Protein AF-0000000066913513 (afdb_homodimer)

Sequence (336 aa):
MANFIADSADVYGDVTLGEGSTIWFQSVLRGDSNTISIGKMTNVQDGTVVHVDHDAPTVIEDYVTIGHACIIHGCTIHSGALIGMGATVLNHAEIGENSLIGAGSLVTEGTVIPANSLAFGSPARVIRQLTPEEIEKNRRNAQHYFELGQAYSKNTISRIQGVTHEGNMANFIADSADVYGDVTLGEGSTIWFQSVLRGDSNTISIGKMTNVQDGTVVHVDHDAPTVIEDYVTIGHACIIHGCTIHSGALIGMGATVLNHAEIGENSLIGAGSLVTEGTVIPANSLAFGSPARVIRQLTPEEIEKNRRNAQHYFELGQAYSKNTISRIQGVTHEGN

pLDDT: mean 95.5, std 11.21, range [26.34, 99.0]

Structure (mmCIF, N/CA/C/O backbone):
data_AF-0000000066913513-model_v1
#
loop_
_entity.id
_entity.type
_entity.pdbx_description
1 polymer 'Hexapep domain containing protein'
#
loop_
_atom_site.group_PDB
_atom_site.id
_atom_site.type_symbol
_atom_site.label_atom_id
_atom_site.label_alt_id
_atom_site.label_comp_id
_atom_site.label_asym_id
_atom_site.label_entity_id
_atom_site.label_seq_id
_atom_site.pdbx_PDB_ins_code
_atom_site.Cartn_x
_atom_site.Cartn_y
_atom_site.Cartn_z
_atom_site.occupancy
_atom_site.B_iso_or_equiv
_atom_site.auth_seq_id
_atom_site.auth_comp_id
_atom_site.auth_asym_id
_atom_site.auth_atom_id
_atom_site.pdbx_PDB_model_num
ATOM 1 N N . MET A 1 1 ? 14.406 -9.227 -21.25 1 68.06 1 MET A N 1
ATOM 2 C CA . MET A 1 1 ? 14.141 -8.016 -20.469 1 68.06 1 MET A CA 1
ATOM 3 C C . MET A 1 1 ? 14.266 -8.289 -18.984 1 68.06 1 MET A C 1
ATOM 5 O O . MET A 1 1 ? 13.828 -9.328 -18.484 1 68.06 1 MET A O 1
ATOM 9 N N . ALA A 1 2 ? 15.047 -7.461 -18.25 1 84.12 2 ALA A N 1
ATOM 10 C CA . ALA A 1 2 ? 15.438 -7.754 -16.875 1 84.12 2 ALA A CA 1
ATOM 11 C C . ALA A 1 2 ? 14.266 -7.566 -15.914 1 84.12 2 ALA A C 1
ATOM 13 O O . ALA A 1 2 ? 13.359 -6.781 -16.188 1 84.12 2 ALA A O 1
ATOM 14 N N . ASN A 1 3 ? 14.102 -8.516 -15 1 96.44 3 ASN A N 1
ATOM 15 C CA . ASN A 1 3 ? 13.141 -8.383 -13.906 1 96.44 3 ASN A CA 1
ATOM 16 C C . ASN A 1 3 ? 13.594 -7.344 -12.883 1 96.44 3 ASN A C 1
ATOM 18 O O . ASN A 1 3 ? 14.789 -7.168 -12.656 1 96.44 3 ASN A O 1
ATOM 22 N N . PHE A 1 4 ? 12.625 -6.617 -12.477 1 98.06 4 PHE A N 1
ATOM 23 C CA . PHE A 1 4 ? 12.93 -5.727 -11.359 1 98.06 4 PHE A CA 1
ATOM 24 C C . PHE A 1 4 ? 12.5 -6.352 -10.039 1 98.06 4 PHE A C 1
ATOM 26 O O . PHE A 1 4 ? 11.336 -6.727 -9.875 1 98.06 4 PHE A O 1
ATOM 33 N N . ILE A 1 5 ? 13.398 -6.5 -9.125 1 98.44 5 ILE A N 1
ATOM 34 C CA . ILE A 1 5 ? 13.133 -6.883 -7.746 1 98.44 5 ILE A CA 1
ATOM 35 C C . ILE A 1 5 ? 13.688 -5.82 -6.797 1 98.44 5 ILE A C 1
ATOM 37 O O . ILE A 1 5 ? 14.898 -5.602 -6.738 1 98.44 5 ILE A O 1
ATOM 41 N N . ALA A 1 6 ? 12.773 -5.141 -6.082 1 98.38 6 ALA A N 1
ATOM 42 C CA . ALA A 1 6 ? 13.195 -4.078 -5.176 1 98.38 6 ALA A CA 1
ATOM 43 C C . ALA A 1 6 ? 14.148 -4.613 -4.105 1 98.38 6 ALA A C 1
ATOM 45 O O . ALA A 1 6 ? 14.008 -5.758 -3.662 1 98.38 6 ALA A O 1
ATOM 46 N N . ASP A 1 7 ? 15.055 -3.801 -3.559 1 96.69 7 ASP A N 1
ATOM 47 C CA . ASP A 1 7 ? 16.078 -4.195 -2.598 1 96.69 7 ASP A CA 1
ATOM 48 C C . ASP A 1 7 ? 15.453 -4.707 -1.304 1 96.69 7 ASP A C 1
ATOM 50 O O . ASP A 1 7 ? 16 -5.602 -0.654 1 96.69 7 ASP A O 1
ATOM 54 N N . SER A 1 8 ? 14.344 -4.113 -0.979 1 98.12 8 SER A N 1
ATOM 55 C CA . SER A 1 8 ? 13.758 -4.449 0.314 1 98.12 8 SER A CA 1
ATOM 56 C C . SER A 1 8 ? 12.758 -5.594 0.187 1 98.12 8 SER A C 1
ATOM 58 O O . SER A 1 8 ? 12.078 -5.938 1.154 1 98.12 8 SER A O 1
ATOM 60 N N . ALA A 1 9 ? 12.602 -6.18 -1.012 1 98.62 9 ALA A N 1
ATOM 61 C CA . ALA A 1 9 ? 11.742 -7.348 -1.174 1 98.62 9 ALA A CA 1
ATOM 62 C C . ALA A 1 9 ? 12.453 -8.617 -0.724 1 98.62 9 ALA A C 1
ATOM 64 O O . ALA A 1 9 ? 13.672 -8.727 -0.841 1 98.62 9 ALA A O 1
ATOM 65 N N . ASP A 1 10 ? 11.695 -9.57 -0.162 1 98.75 10 ASP A N 1
ATOM 66 C CA . ASP A 1 10 ? 12.188 -10.883 0.213 1 98.75 10 ASP A CA 1
ATOM 67 C C . ASP A 1 10 ? 11.602 -11.969 -0.687 1 98.75 10 ASP A C 1
ATOM 69 O O . ASP A 1 10 ? 10.398 -12.242 -0.637 1 98.75 10 ASP A O 1
ATOM 73 N N . VAL A 1 11 ? 12.461 -12.578 -1.514 1 98.75 11 VAL A N 1
ATOM 74 C CA . VAL A 1 11 ? 12.031 -13.633 -2.432 1 98.75 11 VAL A CA 1
ATOM 75 C C . VAL A 1 11 ? 12.836 -14.898 -2.18 1 98.75 11 VAL A C 1
ATOM 77 O O . VAL A 1 11 ? 14.055 -14.922 -2.395 1 98.75 11 VAL A O 1
ATOM 80 N N . TYR A 1 12 ? 12.211 -15.891 -1.628 1 98.75 12 TYR A N 1
ATOM 81 C CA . TYR A 1 12 ? 12.914 -17.094 -1.202 1 98.75 12 TYR A CA 1
ATOM 82 C C . TYR A 1 12 ? 12.234 -18.344 -1.741 1 98.75 12 TYR A C 1
ATOM 84 O O . TYR A 1 12 ? 11.008 -18.406 -1.846 1 98.75 12 TYR A O 1
ATOM 92 N N . GLY A 1 13 ? 13.023 -19.422 -1.982 1 98.5 13 GLY A N 1
ATOM 93 C CA . GLY A 1 13 ? 12.5 -20.75 -2.299 1 98.5 13 GLY A CA 1
ATOM 94 C C . GLY A 1 13 ? 12.258 -20.953 -3.781 1 98.5 13 GLY A C 1
ATOM 95 O O . GLY A 1 13 ? 13.031 -20.469 -4.613 1 98.5 13 GLY A O 1
ATOM 96 N N . ASP A 1 14 ? 11.234 -21.797 -4.086 1 98.69 14 ASP A N 1
ATOM 97 C CA . ASP A 1 14 ? 10.93 -22.156 -5.469 1 98.69 14 ASP A CA 1
ATOM 98 C C . ASP A 1 14 ? 10 -21.125 -6.109 1 98.69 14 ASP A C 1
ATOM 100 O O . ASP A 1 14 ? 8.789 -21.344 -6.188 1 98.69 14 ASP A O 1
ATOM 104 N N . VAL A 1 15 ? 10.562 -20.031 -6.559 1 98.81 15 VAL A N 1
ATOM 105 C CA . VAL A 1 15 ? 9.844 -18.922 -7.199 1 98.81 15 VAL A CA 1
ATOM 106 C C . VAL A 1 15 ? 10.352 -18.75 -8.625 1 98.81 15 VAL A C 1
ATOM 108 O O . VAL A 1 15 ? 11.562 -18.609 -8.852 1 98.81 15 VAL A O 1
ATOM 111 N N . THR A 1 16 ? 9.453 -18.797 -9.562 1 98.75 16 THR A N 1
ATOM 112 C CA . THR A 1 16 ? 9.797 -18.516 -10.953 1 98.75 16 THR A CA 1
ATOM 113 C C . THR A 1 16 ? 9.203 -17.188 -11.406 1 98.75 16 THR A C 1
ATOM 115 O O . THR A 1 16 ? 8.039 -16.891 -11.133 1 98.75 16 THR A O 1
ATOM 118 N N . LEU A 1 17 ? 10 -16.359 -12.117 1 98.56 17 LEU A N 1
ATOM 119 C CA . LEU A 1 17 ? 9.594 -15.047 -12.594 1 98.56 17 LEU A CA 1
ATOM 120 C C . LEU A 1 17 ? 9.672 -14.977 -14.117 1 98.56 17 LEU A C 1
ATOM 122 O O . LEU A 1 17 ? 10.734 -15.227 -14.703 1 98.56 17 LEU A O 1
ATOM 126 N N . GLY A 1 18 ? 8.523 -14.617 -14.695 1 98.56 18 GLY A N 1
ATOM 127 C CA . GLY A 1 18 ? 8.523 -14.391 -16.125 1 98.56 18 GLY A CA 1
ATOM 128 C C . GLY A 1 18 ? 9.195 -13.094 -16.531 1 98.56 18 GLY A C 1
ATOM 129 O O . GLY A 1 18 ? 9.391 -12.203 -15.695 1 98.56 18 GLY A O 1
ATOM 130 N N . GLU A 1 19 ? 9.461 -13.023 -17.828 1 97.94 19 GLU A N 1
ATOM 131 C CA . GLU A 1 19 ? 10.164 -11.859 -18.359 1 97.94 19 GLU A CA 1
ATOM 132 C C . GLU A 1 19 ? 9.391 -10.57 -18.094 1 97.94 19 GLU A C 1
ATOM 134 O O . GLU A 1 19 ? 8.18 -10.516 -18.312 1 97.94 19 GLU A O 1
ATOM 139 N N . GLY A 1 20 ? 10.102 -9.555 -17.578 1 98.12 20 GLY A N 1
ATOM 140 C CA . GLY A 1 20 ? 9.516 -8.234 -17.406 1 98.12 20 GLY A CA 1
ATOM 141 C C . GLY A 1 20 ? 8.664 -8.117 -16.156 1 98.12 20 GLY A C 1
ATOM 142 O O . GLY A 1 20 ? 8.094 -7.059 -15.891 1 98.12 20 GLY A O 1
ATOM 143 N N . SER A 1 21 ? 8.539 -9.172 -15.383 1 98.69 21 SER A N 1
ATOM 144 C CA . SER A 1 21 ? 7.801 -9.078 -14.125 1 98.69 21 SER A CA 1
ATOM 145 C C . SER A 1 21 ? 8.562 -8.242 -13.102 1 98.69 21 SER A C 1
ATOM 147 O O . SER A 1 21 ? 9.789 -8.094 -13.195 1 98.69 21 SER A O 1
ATOM 149 N N . THR A 1 22 ? 7.828 -7.633 -12.234 1 98.81 22 THR A N 1
ATOM 150 C CA . THR A 1 22 ? 8.445 -6.746 -11.258 1 98.81 22 THR A CA 1
ATOM 151 C C . THR A 1 22 ? 7.93 -7.051 -9.852 1 98.81 22 THR A C 1
ATOM 153 O O . THR A 1 22 ? 6.734 -7.277 -9.656 1 98.81 22 THR A O 1
ATOM 156 N N . ILE A 1 23 ? 8.844 -7.152 -8.844 1 98.94 23 ILE A N 1
ATOM 157 C CA . ILE A 1 23 ? 8.555 -7.359 -7.426 1 98.94 23 ILE A CA 1
ATOM 158 C C . ILE A 1 23 ? 8.969 -6.121 -6.629 1 98.94 23 ILE A C 1
ATOM 160 O O . ILE A 1 23 ? 10.148 -5.766 -6.594 1 98.94 23 ILE A O 1
ATOM 164 N N . TRP A 1 24 ? 8.047 -5.516 -5.934 1 98.81 24 TRP A N 1
ATOM 165 C CA . TRP A 1 24 ? 8.258 -4.156 -5.445 1 98.81 24 TRP A CA 1
ATOM 166 C C . TRP A 1 24 ? 8.578 -4.16 -3.955 1 98.81 24 TRP A C 1
ATOM 168 O O . TRP A 1 24 ? 8.695 -5.227 -3.34 1 98.81 24 TRP A O 1
ATOM 178 N N . PHE A 1 25 ? 8.711 -2.986 -3.365 1 98.75 25 PHE A N 1
ATOM 179 C CA . PHE A 1 25 ? 9.352 -2.758 -2.076 1 98.75 25 PHE A CA 1
ATOM 180 C C . PHE A 1 25 ? 8.57 -3.422 -0.953 1 98.75 25 PHE A C 1
ATOM 182 O O . PHE A 1 25 ? 7.34 -3.348 -0.921 1 98.75 25 PHE A O 1
ATOM 189 N N . GLN A 1 26 ? 9.273 -4.047 0.006 1 98.62 26 GLN A N 1
ATOM 190 C CA . GLN A 1 26 ? 8.75 -4.637 1.235 1 98.62 26 GLN A CA 1
ATOM 191 C C . GLN A 1 26 ? 7.793 -5.785 0.932 1 98.62 26 GLN A C 1
ATOM 193 O O . GLN A 1 26 ? 6.965 -6.145 1.77 1 98.62 26 GLN A O 1
ATOM 198 N N . SER A 1 27 ? 7.801 -6.309 -0.282 1 98.81 27 SER A N 1
ATOM 199 C CA . SER A 1 27 ? 7.023 -7.504 -0.583 1 98.81 27 SER A CA 1
ATOM 200 C C . SER A 1 27 ? 7.754 -8.766 -0.146 1 98.81 27 SER A C 1
ATOM 202 O O . SER A 1 27 ? 8.984 -8.773 -0.035 1 98.81 27 SER A O 1
ATOM 204 N N . VAL A 1 28 ? 6.984 -9.805 0.133 1 98.88 28 VAL A N 1
ATOM 205 C CA . VAL A 1 28 ? 7.531 -11.102 0.517 1 98.88 28 VAL A CA 1
ATOM 206 C C . VAL A 1 28 ? 6.934 -12.195 -0.366 1 98.88 28 VAL A C 1
ATOM 208 O O . VAL A 1 28 ? 5.711 -12.344 -0.44 1 98.88 28 VAL A O 1
ATOM 211 N N . LEU A 1 29 ? 7.766 -12.891 -1.105 1 98.88 29 LEU A N 1
ATOM 212 C CA . LEU A 1 29 ? 7.391 -14.102 -1.829 1 98.88 29 LEU A CA 1
ATOM 213 C C . LEU A 1 29 ? 8.148 -15.312 -1.292 1 98.88 29 LEU A C 1
ATOM 215 O O . LEU A 1 29 ? 9.375 -15.375 -1.386 1 98.88 29 LEU A O 1
ATOM 219 N N . ARG A 1 30 ? 7.406 -16.219 -0.693 1 98.81 30 ARG A N 1
ATOM 220 C CA . ARG A 1 30 ? 8.047 -17.406 -0.144 1 98.81 30 ARG A CA 1
ATOM 221 C C . ARG A 1 30 ? 7.492 -18.672 -0.783 1 98.81 30 ARG A C 1
ATOM 223 O O . ARG A 1 30 ? 6.414 -19.141 -0.413 1 98.81 30 ARG A O 1
ATOM 230 N N . GLY A 1 31 ? 8.164 -19.219 -1.777 1 98.25 31 GLY A N 1
ATOM 231 C CA . GLY A 1 31 ? 7.875 -20.516 -2.369 1 98.25 31 GLY A CA 1
ATOM 232 C C . GLY A 1 31 ? 8.586 -21.656 -1.678 1 98.25 31 GLY A C 1
ATOM 233 O O . GLY A 1 31 ? 9.289 -22.453 -2.322 1 98.25 31 GLY A O 1
ATOM 234 N N . ASP A 1 32 ? 8.453 -21.938 -0.371 1 97.25 32 ASP A N 1
ATOM 235 C CA . ASP A 1 32 ? 9.242 -22.844 0.459 1 97.25 32 ASP A CA 1
ATOM 236 C C . ASP A 1 32 ? 8.477 -24.141 0.743 1 97.25 32 ASP A C 1
ATOM 238 O O . ASP A 1 32 ? 9.078 -25.188 1.02 1 97.25 32 ASP A O 1
ATOM 242 N N . SER A 1 33 ? 7.145 -24.219 0.742 1 97.56 33 SER A N 1
ATOM 243 C CA . SER A 1 33 ? 6.363 -25.422 0.966 1 97.56 33 SER A CA 1
ATOM 244 C C . SER A 1 33 ? 5.648 -25.875 -0.306 1 97.56 33 SER A C 1
ATOM 246 O O . SER A 1 33 ? 4.98 -26.906 -0.323 1 97.56 33 SER A O 1
ATOM 248 N N . ASN A 1 34 ? 5.73 -25.109 -1.188 1 98.38 34 ASN A N 1
ATOM 249 C CA . ASN A 1 34 ? 5.195 -25.297 -2.535 1 98.38 34 ASN A CA 1
ATOM 250 C C . ASN A 1 34 ? 5.754 -24.25 -3.498 1 98.38 34 ASN A C 1
ATOM 252 O O . ASN A 1 34 ? 6.711 -23.547 -3.174 1 98.38 34 ASN A O 1
ATOM 256 N N . THR A 1 35 ? 5.273 -24.125 -4.719 1 98.81 35 THR A N 1
ATOM 257 C CA . THR A 1 35 ? 5.902 -23.297 -5.734 1 98.81 35 THR A CA 1
ATOM 258 C C . THR A 1 35 ? 5.09 -22.031 -5.973 1 98.81 35 THR A C 1
ATOM 260 O O . THR A 1 35 ? 3.869 -22.016 -5.793 1 98.81 35 THR A O 1
ATOM 263 N N . ILE A 1 36 ? 5.723 -20.922 -6.281 1 98.88 36 ILE A N 1
ATOM 264 C CA . ILE A 1 36 ? 5.137 -19.672 -6.785 1 98.88 36 ILE A CA 1
ATOM 265 C C . ILE A 1 36 ? 5.582 -19.453 -8.227 1 98.88 36 ILE A C 1
ATOM 267 O O . ILE A 1 36 ? 6.777 -19.484 -8.531 1 98.88 36 ILE A O 1
ATOM 271 N N . SER A 1 37 ? 4.668 -19.266 -9.117 1 98.94 37 SER A N 1
ATOM 272 C CA . SER A 1 37 ? 4.973 -18.906 -10.5 1 98.94 37 SER A CA 1
ATOM 273 C C . SER A 1 37 ? 4.375 -17.547 -10.859 1 98.94 37 SER A C 1
ATOM 275 O O . SER A 1 37 ? 3.17 -17.328 -10.719 1 98.94 37 SER A O 1
ATOM 277 N N . ILE A 1 38 ? 5.211 -16.594 -11.297 1 98.88 38 ILE A N 1
ATOM 278 C CA . ILE A 1 38 ? 4.82 -15.258 -11.75 1 98.88 38 ILE A CA 1
ATOM 279 C C . ILE A 1 38 ? 5.039 -15.141 -13.258 1 98.88 38 ILE A C 1
ATOM 281 O O . ILE A 1 38 ? 6.148 -15.367 -13.75 1 98.88 38 ILE A O 1
ATOM 285 N N . GLY A 1 39 ? 4.02 -14.781 -13.977 1 98.81 39 GLY A N 1
ATOM 286 C CA . GLY A 1 39 ? 4.082 -14.703 -15.422 1 98.81 39 GLY A CA 1
ATOM 287 C C . GLY A 1 39 ? 4.773 -13.445 -15.922 1 98.81 39 GLY A C 1
ATOM 288 O O . GLY A 1 39 ? 5.258 -12.641 -15.125 1 98.81 39 GLY A O 1
ATOM 289 N N . LYS A 1 40 ? 4.77 -13.312 -17.266 1 98.56 40 LYS A N 1
ATOM 290 C CA . LYS A 1 40 ? 5.43 -12.188 -17.922 1 98.56 40 LYS A CA 1
ATOM 291 C C . LYS A 1 40 ? 4.691 -10.875 -17.641 1 98.56 40 LYS A C 1
ATOM 293 O O . LYS A 1 40 ? 3.461 -10.859 -17.578 1 98.56 40 LYS A O 1
ATOM 298 N N . MET A 1 41 ? 5.418 -9.812 -17.438 1 98.44 41 MET A N 1
ATOM 299 C CA . MET A 1 41 ? 4.91 -8.445 -17.328 1 98.44 41 MET A CA 1
ATOM 300 C C . MET A 1 41 ? 3.959 -8.312 -16.141 1 98.44 41 MET A C 1
ATOM 302 O O . MET A 1 41 ? 3.158 -7.383 -16.094 1 98.44 41 MET A O 1
ATOM 306 N N . THR A 1 42 ? 3.994 -9.273 -15.289 1 98.88 42 THR A N 1
ATOM 307 C CA . THR A 1 42 ? 3.201 -9.25 -14.062 1 98.88 42 THR A CA 1
ATOM 308 C C . THR A 1 42 ? 3.932 -8.492 -12.961 1 98.88 42 THR A C 1
ATOM 310 O O . THR A 1 42 ? 5.164 -8.516 -12.898 1 98.88 42 THR A O 1
ATOM 313 N N . ASN A 1 43 ? 3.168 -7.773 -12.156 1 98.94 43 ASN A N 1
ATOM 314 C CA . ASN A 1 43 ? 3.781 -7.012 -11.07 1 98.94 43 ASN A CA 1
ATOM 315 C C . ASN A 1 43 ? 3.148 -7.344 -9.727 1 98.94 43 ASN A C 1
ATOM 317 O O . ASN A 1 43 ? 1.933 -7.52 -9.633 1 98.94 43 ASN A O 1
ATOM 321 N N . VAL A 1 44 ? 3.963 -7.5 -8.68 1 98.94 44 VAL A N 1
ATOM 322 C CA . VAL A 1 44 ? 3.592 -7.633 -7.277 1 98.94 44 VAL A CA 1
ATOM 323 C C . VAL A 1 44 ? 4.016 -6.379 -6.512 1 98.94 44 VAL A C 1
ATOM 325 O O . VAL A 1 44 ? 5.203 -6.172 -6.254 1 98.94 44 VAL A O 1
ATOM 328 N N . GLN A 1 45 ? 3.031 -5.555 -6.109 1 98.94 45 GLN A N 1
ATOM 329 C CA . GLN A 1 45 ? 3.324 -4.195 -5.66 1 98.94 45 GLN A CA 1
ATOM 330 C C . GLN A 1 45 ? 3.674 -4.172 -4.176 1 98.94 45 GLN A C 1
ATOM 332 O O . GLN A 1 45 ? 3.695 -5.215 -3.52 1 98.94 45 GLN A O 1
ATOM 337 N N . ASP A 1 46 ? 3.979 -2.988 -3.664 1 98.88 46 ASP A N 1
ATOM 338 C CA . ASP A 1 46 ? 4.617 -2.744 -2.373 1 98.88 46 ASP A CA 1
ATOM 339 C C . ASP A 1 46 ? 3.854 -3.436 -1.244 1 98.88 46 ASP A C 1
ATOM 341 O O . ASP A 1 46 ? 2.627 -3.34 -1.169 1 98.88 46 ASP A O 1
ATOM 345 N N . GLY A 1 47 ? 4.613 -4.141 -0.36 1 98.81 47 GLY A N 1
ATOM 346 C CA . GLY A 1 47 ? 4.074 -4.656 0.889 1 98.81 47 GLY A CA 1
ATOM 347 C C . GLY A 1 47 ? 3.234 -5.906 0.707 1 98.81 47 GLY A C 1
ATOM 348 O O . GLY A 1 47 ? 2.672 -6.43 1.672 1 98.81 47 GLY A O 1
ATOM 349 N N . THR A 1 48 ? 3.156 -6.441 -0.479 1 98.94 48 THR A N 1
ATOM 350 C CA . THR A 1 48 ? 2.322 -7.605 -0.759 1 98.94 48 THR A CA 1
ATOM 351 C C . THR A 1 48 ? 3.027 -8.891 -0.336 1 98.94 48 THR A C 1
ATOM 353 O O . THR A 1 48 ? 4.23 -9.047 -0.553 1 98.94 48 THR A O 1
ATOM 356 N N . VAL A 1 49 ? 2.26 -9.797 0.268 1 98.94 49 VAL A N 1
ATOM 357 C CA . VAL A 1 49 ? 2.76 -11.109 0.675 1 98.94 49 VAL A CA 1
ATOM 358 C C . VAL A 1 49 ? 2.178 -12.188 -0.233 1 98.94 49 VAL A C 1
ATOM 360 O O . VAL A 1 49 ? 0.958 -12.281 -0.394 1 98.94 49 VAL A O 1
ATOM 363 N N . VAL A 1 50 ? 3.061 -12.984 -0.876 1 98.94 50 VAL A N 1
ATOM 364 C CA . VAL A 1 50 ? 2.676 -14.141 -1.68 1 98.94 50 VAL A CA 1
ATOM 365 C C . VAL A 1 50 ? 3.219 -15.422 -1.043 1 98.94 50 VAL A C 1
ATOM 367 O O . VAL A 1 50 ? 4.426 -15.547 -0.824 1 98.94 50 VAL A O 1
ATOM 370 N N . HIS A 1 51 ? 2.387 -16.281 -0.734 1 98.94 51 HIS A N 1
ATOM 371 C CA . HIS A 1 51 ? 2.783 -17.531 -0.122 1 98.94 51 HIS A CA 1
ATOM 372 C C . HIS A 1 51 ? 1.955 -18.703 -0.666 1 98.94 51 HIS A C 1
ATOM 374 O O . HIS A 1 51 ? 1.196 -18.531 -1.623 1 98.94 51 HIS A O 1
ATOM 380 N N . VAL A 1 52 ? 2.209 -19.844 -0.21 1 98.75 52 VAL A N 1
ATOM 381 C CA . VAL A 1 52 ? 1.669 -21.094 -0.738 1 98.75 52 VAL A CA 1
ATOM 382 C C . VAL A 1 52 ? 1.157 -21.953 0.408 1 98.75 52 VAL A C 1
ATOM 384 O O . VAL A 1 52 ? 1.312 -21.609 1.58 1 98.75 52 VAL A O 1
ATOM 387 N N . ASP A 1 53 ? 0.464 -22.922 0.074 1 98.25 53 ASP A N 1
ATOM 388 C CA . ASP A 1 53 ? 0.143 -24.031 0.979 1 98.25 53 ASP A CA 1
ATOM 389 C C . ASP A 1 53 ? 0.653 -25.359 0.429 1 98.25 53 ASP A C 1
ATOM 391 O O . ASP A 1 53 ? 0.955 -25.469 -0.761 1 98.25 53 ASP A O 1
ATOM 395 N N . HIS A 1 54 ? 0.736 -26.359 1.346 1 97.75 54 HIS A N 1
ATOM 396 C CA . HIS A 1 54 ? 1.277 -27.656 0.94 1 97.75 54 HIS A CA 1
ATOM 397 C C . HIS A 1 54 ? 0.52 -28.219 -0.257 1 97.75 54 HIS A C 1
ATOM 399 O O . HIS A 1 54 ? 1.114 -28.844 -1.129 1 97.75 54 HIS A O 1
ATOM 405 N N . ASP A 1 55 ? -0.709 -28.031 -0.311 1 98.25 55 ASP A N 1
ATOM 406 C CA . ASP A 1 55 ? -1.519 -28.609 -1.384 1 98.25 55 ASP A CA 1
ATOM 407 C C . ASP A 1 55 ? -1.979 -27.531 -2.359 1 98.25 55 ASP A C 1
ATOM 409 O O . ASP A 1 55 ? -2.855 -27.766 -3.191 1 98.25 55 ASP A O 1
ATOM 413 N N . ALA A 1 56 ? -1.456 -26.344 -2.236 1 98.62 56 ALA A N 1
ATOM 414 C CA . ALA A 1 56 ? -1.918 -25.234 -3.066 1 98.62 56 ALA A CA 1
ATOM 415 C C . ALA A 1 56 ? -0.754 -24.344 -3.484 1 98.62 56 ALA A C 1
ATOM 417 O O . ALA A 1 56 ? -0.337 -23.453 -2.729 1 98.62 56 ALA A O 1
ATOM 418 N N . PRO A 1 57 ? -0.208 -24.547 -4.668 1 98.88 57 PRO A N 1
ATOM 419 C CA . PRO A 1 57 ? 0.749 -23.594 -5.215 1 98.88 57 PRO A CA 1
ATOM 420 C C . PRO A 1 57 ? 0.107 -22.25 -5.543 1 98.88 57 PRO A C 1
ATOM 422 O O . PRO A 1 57 ? -1.121 -22.125 -5.559 1 98.88 57 PRO A O 1
ATOM 425 N N . THR A 1 58 ? 0.815 -21.188 -5.637 1 98.94 58 THR A N 1
ATOM 426 C CA . THR A 1 58 ? 0.322 -19.906 -6.137 1 98.94 58 THR A CA 1
ATOM 427 C C . THR A 1 58 ? 0.767 -19.688 -7.578 1 98.94 58 THR A C 1
ATOM 429 O O . THR A 1 58 ? 1.964 -19.688 -7.871 1 98.94 58 THR A O 1
ATOM 432 N N . VAL A 1 59 ? -0.183 -19.547 -8.438 1 99 59 VAL A N 1
ATOM 433 C CA . VAL A 1 59 ? 0.075 -19.344 -9.859 1 99 59 VAL A CA 1
ATOM 434 C C . VAL A 1 59 ? -0.517 -18 -10.297 1 99 59 VAL A C 1
ATOM 436 O O . VAL A 1 59 ? -1.732 -17.812 -10.25 1 99 59 VAL A O 1
ATOM 439 N N . ILE A 1 60 ? 0.329 -17.062 -10.68 1 98.94 60 ILE A N 1
ATOM 440 C CA . ILE A 1 60 ? -0.072 -15.766 -11.211 1 98.94 60 ILE A CA 1
ATOM 441 C C . ILE A 1 60 ? 0.387 -15.633 -12.664 1 98.94 60 ILE A C 1
ATOM 443 O O . ILE A 1 60 ? 1.588 -15.633 -12.938 1 98.94 60 ILE A O 1
ATOM 447 N N . GLU A 1 61 ? -0.529 -15.508 -13.539 1 98.94 61 GLU A N 1
ATOM 448 C CA . GLU A 1 61 ? -0.224 -15.578 -14.969 1 98.94 61 GLU A CA 1
ATOM 449 C C . GLU A 1 61 ? 0.245 -14.227 -15.5 1 98.94 61 GLU A C 1
ATOM 451 O O . GLU A 1 61 ? 0.659 -13.359 -14.727 1 98.94 61 GLU A O 1
ATOM 456 N N . ASP A 1 62 ? 0.189 -14.086 -16.844 1 98.88 62 ASP A N 1
ATOM 457 C CA . ASP A 1 62 ? 0.798 -12.953 -17.531 1 98.88 62 ASP A CA 1
ATOM 458 C C . ASP A 1 62 ? -0.05 -11.695 -17.359 1 98.88 62 ASP A C 1
ATOM 460 O O . ASP A 1 62 ? -1.279 -11.766 -17.312 1 98.88 62 ASP A O 1
ATOM 464 N N . TYR A 1 63 ? 0.648 -10.523 -17.25 1 98.88 63 TYR A N 1
ATOM 465 C CA . TYR A 1 63 ? 0.03 -9.203 -17.312 1 98.88 63 TYR A CA 1
ATOM 466 C C . TYR A 1 63 ? -0.924 -9 -16.141 1 98.88 63 TYR A C 1
ATOM 468 O O . TYR A 1 63 ? -1.948 -8.328 -16.281 1 98.88 63 TYR A O 1
ATOM 476 N N . VAL A 1 64 ? -0.615 -9.633 -15.102 1 98.94 64 VAL A N 1
ATOM 477 C CA . VAL 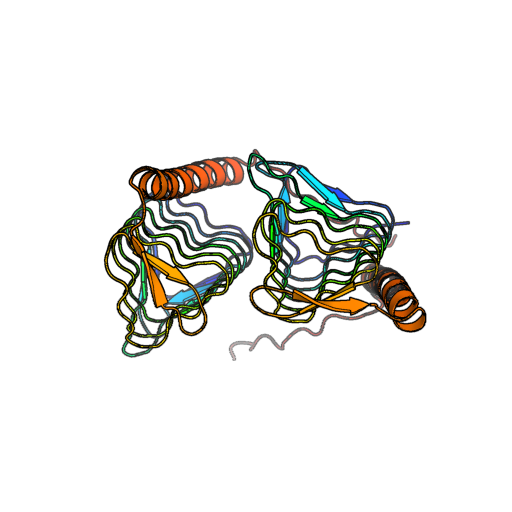A 1 64 ? -1.412 -9.461 -13.891 1 98.94 64 VAL A CA 1
ATOM 478 C C . VAL A 1 64 ? -0.834 -8.328 -13.047 1 98.94 64 VAL A C 1
ATOM 480 O O . VAL A 1 64 ? 0.383 -8.133 -13.008 1 98.94 64 VAL A O 1
ATOM 483 N N . THR A 1 65 ? -1.741 -7.562 -12.445 1 98.94 65 THR A N 1
ATOM 484 C CA . THR A 1 65 ? -1.368 -6.574 -11.445 1 98.94 65 THR A CA 1
ATOM 485 C C . THR A 1 65 ? -1.864 -6.988 -10.062 1 98.94 65 THR A C 1
ATOM 487 O O . THR A 1 65 ? -3.066 -7.168 -9.859 1 98.94 65 THR A O 1
ATOM 490 N N . ILE A 1 66 ? -0.934 -7.211 -9.133 1 99 66 ILE A N 1
ATOM 491 C CA . ILE A 1 66 ? -1.279 -7.375 -7.723 1 99 66 ILE A CA 1
ATOM 492 C C . ILE A 1 66 ? -1.017 -6.07 -6.973 1 99 66 ILE A C 1
ATOM 494 O O . ILE A 1 66 ? 0.137 -5.699 -6.742 1 99 66 ILE A O 1
ATOM 498 N N . GLY A 1 67 ? -2.082 -5.402 -6.531 1 98.88 67 GLY A N 1
ATOM 499 C CA . GLY A 1 67 ? -1.983 -4.09 -5.906 1 98.88 67 GLY A CA 1
ATOM 500 C C . GLY A 1 67 ? -1.198 -4.105 -4.609 1 98.88 67 GLY A C 1
ATOM 501 O O . GLY A 1 67 ? -0.673 -5.145 -4.207 1 98.88 67 GLY A O 1
ATOM 502 N N . HIS A 1 68 ? -1.04 -2.91 -4.012 1 98.88 68 HIS A N 1
ATOM 503 C CA . HIS A 1 68 ? -0.262 -2.729 -2.793 1 98.88 68 HIS A CA 1
ATOM 504 C C . HIS A 1 68 ? -0.865 -3.514 -1.634 1 98.88 68 HIS A C 1
ATOM 506 O O . HIS A 1 68 ? -2.088 -3.57 -1.485 1 98.88 68 HIS A O 1
ATOM 512 N N . ALA A 1 69 ? 0.049 -4.125 -0.785 1 98.88 69 ALA A N 1
ATOM 513 C CA . ALA A 1 69 ? -0.294 -4.688 0.52 1 98.88 69 ALA A CA 1
ATOM 514 C C . ALA A 1 69 ? -1.396 -5.734 0.395 1 98.88 69 ALA A C 1
ATOM 516 O O . ALA A 1 69 ? -2.316 -5.777 1.215 1 98.88 69 ALA A O 1
ATOM 517 N N . CYS A 1 70 ? -1.341 -6.551 -0.645 1 98.94 70 CYS A N 1
ATOM 518 C CA . CYS A 1 70 ? -2.238 -7.691 -0.785 1 98.94 70 CYS A CA 1
ATOM 519 C C . CYS A 1 70 ? -1.687 -8.914 -0.06 1 98.94 70 CYS A C 1
ATOM 521 O O . CYS A 1 70 ? -0.523 -8.922 0.346 1 98.94 70 CYS A O 1
ATOM 523 N N . ILE A 1 71 ? -2.555 -9.891 0.161 1 98.94 71 ILE A N 1
ATOM 524 C CA . ILE A 1 71 ? -2.18 -11.234 0.578 1 98.94 71 ILE A CA 1
ATOM 525 C C . ILE A 1 71 ? -2.684 -12.25 -0.444 1 98.94 71 ILE A C 1
ATOM 527 O O . ILE A 1 71 ? -3.893 -12.391 -0.646 1 98.94 71 ILE A O 1
ATOM 531 N N . ILE A 1 72 ? -1.753 -12.898 -1.098 1 98.94 72 ILE A N 1
ATOM 532 C CA . ILE A 1 72 ? -2.043 -13.898 -2.125 1 98.94 72 ILE A CA 1
ATOM 533 C C . ILE A 1 72 ? -1.576 -15.273 -1.656 1 98.94 72 ILE A C 1
ATOM 535 O O . ILE A 1 72 ? -0.38 -15.492 -1.455 1 98.94 72 ILE A O 1
ATOM 539 N N . HIS A 1 73 ? -2.471 -16.172 -1.446 1 98.94 73 HIS A N 1
ATOM 540 C CA . HIS A 1 73 ? -2.094 -17.422 -0.802 1 98.94 73 HIS A CA 1
ATOM 541 C C . HIS A 1 73 ? -2.684 -18.609 -1.539 1 98.94 73 HIS A C 1
ATOM 543 O O . HIS A 1 73 ? -3.895 -18.844 -1.491 1 98.94 73 HIS A O 1
ATOM 549 N N . GLY A 1 74 ? -1.879 -19.422 -2.188 1 98.88 74 GLY A N 1
ATOM 550 C CA . GLY A 1 74 ? -2.234 -20.719 -2.727 1 98.88 74 GLY A CA 1
ATOM 551 C C . GLY A 1 74 ? -3.355 -20.656 -3.748 1 98.88 74 GLY A C 1
ATOM 552 O O . GLY A 1 74 ? -4.281 -21.469 -3.713 1 98.88 74 GLY A O 1
ATOM 553 N N . CYS A 1 75 ? -3.326 -19.719 -4.609 1 98.94 75 CYS A N 1
ATOM 554 C CA . CYS A 1 75 ? -4.426 -19.516 -5.543 1 98.94 75 CYS A CA 1
ATOM 555 C C . CYS A 1 75 ? -3.91 -19.344 -6.969 1 98.94 75 CYS A C 1
ATOM 557 O O . CYS A 1 75 ? -2.699 -19.359 -7.199 1 98.94 75 CYS A O 1
ATOM 559 N N . THR A 1 76 ? -4.871 -19.281 -7.895 1 99 76 THR A N 1
ATOM 560 C CA . THR A 1 76 ? -4.566 -19.031 -9.297 1 99 76 THR A CA 1
ATOM 561 C C . THR A 1 76 ? -5.191 -17.719 -9.766 1 99 76 THR A C 1
ATOM 563 O O . THR A 1 76 ? -6.395 -17.5 -9.594 1 99 76 THR A O 1
ATOM 566 N N . ILE A 1 77 ? -4.391 -16.844 -10.266 1 99 77 ILE A N 1
ATOM 567 C CA . ILE A 1 77 ? -4.836 -15.586 -10.859 1 99 77 ILE A CA 1
ATOM 568 C C . ILE A 1 77 ? -4.508 -15.578 -12.352 1 99 77 ILE A C 1
ATOM 570 O O . ILE A 1 77 ? -3.336 -15.586 -12.734 1 99 77 ILE A O 1
ATOM 574 N N . HIS A 1 78 ? -5.551 -15.5 -13.164 1 98.94 78 HIS A N 1
ATOM 575 C CA . HIS A 1 78 ? -5.367 -15.656 -14.602 1 98.94 78 HIS A CA 1
ATOM 576 C C . HIS A 1 78 ? -4.973 -14.336 -15.25 1 98.94 78 HIS A C 1
ATOM 578 O O . HIS A 1 78 ? -5.059 -13.281 -14.625 1 98.94 78 HIS A O 1
ATOM 584 N N . SER A 1 79 ? -4.625 -14.492 -16.531 1 98.94 79 SER A N 1
ATOM 585 C CA . SER A 1 79 ? -3.945 -13.43 -17.266 1 98.94 79 SER A CA 1
ATOM 586 C C . SER A 1 79 ? -4.789 -12.156 -17.312 1 98.94 79 SER A C 1
ATOM 588 O O . SER A 1 79 ? -6.004 -12.219 -17.516 1 98.94 79 SER A O 1
ATOM 590 N N . GLY A 1 80 ? -4.133 -11.031 -17.062 1 98.88 80 GLY A N 1
ATOM 591 C CA . GLY A 1 80 ? -4.746 -9.734 -17.266 1 98.88 80 GLY A CA 1
ATOM 592 C C . GLY A 1 80 ? -5.566 -9.273 -16.062 1 98.88 80 GLY A C 1
ATOM 593 O O . GLY A 1 80 ? -6.094 -8.156 -16.062 1 98.88 80 GLY A O 1
ATOM 594 N N . ALA A 1 81 ? -5.68 -10.094 -15.094 1 98.94 81 ALA A N 1
ATOM 595 C CA . ALA A 1 81 ? -6.473 -9.719 -13.922 1 98.94 81 ALA A CA 1
ATOM 596 C C . ALA A 1 81 ? -5.766 -8.648 -13.094 1 98.94 81 ALA A C 1
ATOM 598 O O . ALA A 1 81 ? -4.543 -8.508 -13.172 1 98.94 81 ALA A O 1
ATOM 599 N N . LEU A 1 82 ? -6.586 -7.895 -12.359 1 98.94 82 LEU A N 1
ATOM 600 C CA . LEU A 1 82 ? -6.09 -6.906 -11.414 1 98.94 82 LEU A CA 1
ATOM 601 C C . LEU A 1 82 ? -6.68 -7.141 -10.023 1 98.94 82 LEU A C 1
ATOM 603 O O . LEU A 1 82 ? -7.898 -7.172 -9.859 1 98.94 82 LEU A O 1
ATOM 607 N N . ILE A 1 83 ? -5.777 -7.371 -9.086 1 99 83 ILE A N 1
ATOM 608 C CA . ILE A 1 83 ? -6.172 -7.5 -7.688 1 99 83 ILE A CA 1
ATOM 609 C C . ILE A 1 83 ? -6.031 -6.152 -6.988 1 99 83 ILE A C 1
ATOM 611 O O . ILE A 1 83 ? -4.918 -5.648 -6.816 1 99 83 ILE A O 1
ATOM 615 N N . GLY A 1 84 ? -7.137 -5.57 -6.52 1 98.88 84 GLY A N 1
ATOM 616 C CA . GLY A 1 84 ? -7.117 -4.273 -5.867 1 98.88 84 GLY A CA 1
ATOM 617 C C . GLY A 1 84 ? -6.316 -4.266 -4.578 1 98.88 84 GLY A C 1
ATOM 618 O O . GLY A 1 84 ? -6.246 -5.277 -3.877 1 98.88 84 GLY A O 1
ATOM 619 N N . MET A 1 85 ? -5.711 -3.076 -4.301 1 98.81 85 MET A N 1
ATOM 620 C CA . MET A 1 85 ? -4.844 -2.932 -3.133 1 98.81 85 MET A CA 1
ATOM 621 C C . MET A 1 85 ? -5.562 -3.377 -1.864 1 98.81 85 MET A C 1
ATOM 623 O O . MET A 1 85 ? -6.766 -3.148 -1.713 1 98.81 85 MET A O 1
ATOM 627 N N . GLY A 1 86 ? -4.777 -4.055 -0.994 1 98.81 86 GLY A N 1
ATOM 628 C CA . GLY A 1 86 ? -5.285 -4.488 0.297 1 98.81 86 GLY A CA 1
ATOM 629 C C . GLY A 1 86 ? -6.164 -5.719 0.21 1 98.81 86 GLY A C 1
ATOM 630 O O . GLY A 1 86 ? -6.691 -6.188 1.222 1 98.81 86 GLY A O 1
ATOM 631 N N . ALA A 1 87 ? -6.371 -6.281 -0.938 1 98.88 87 ALA A N 1
ATOM 632 C CA . ALA A 1 87 ? -7.23 -7.457 -1.074 1 98.88 87 ALA A CA 1
ATOM 633 C C . ALA A 1 87 ? -6.516 -8.719 -0.604 1 98.88 87 ALA A C 1
ATOM 635 O O . ALA A 1 87 ? -5.281 -8.766 -0.572 1 98.88 87 ALA A O 1
ATOM 636 N N . THR A 1 88 ? -7.246 -9.719 -0.232 1 98.94 88 THR A N 1
ATOM 637 C CA . THR A 1 88 ? -6.77 -11.031 0.173 1 98.94 88 THR A CA 1
ATOM 638 C C . THR A 1 88 ? -7.406 -12.125 -0.684 1 98.94 88 THR A C 1
ATOM 640 O O . THR A 1 88 ? -8.625 -12.164 -0.849 1 98.94 88 THR A O 1
ATOM 643 N N . VAL A 1 89 ? -6.629 -12.992 -1.279 1 98.94 89 VAL A N 1
ATOM 644 C CA . VAL A 1 89 ? -7.105 -14.133 -2.061 1 98.94 89 VAL A CA 1
ATOM 645 C C . VAL A 1 89 ? -6.617 -15.43 -1.427 1 98.94 89 VAL A C 1
ATOM 647 O O . VAL A 1 89 ? -5.41 -15.648 -1.293 1 98.94 89 VAL A O 1
ATOM 650 N N . LEU A 1 90 ? -7.57 -16.328 -1.069 1 98.88 90 LEU A N 1
ATOM 651 C CA . LEU A 1 90 ? -7.246 -17.484 -0.252 1 98.88 90 LEU A CA 1
ATOM 652 C C . LEU A 1 90 ? -7.059 -18.734 -1.12 1 98.88 90 LEU A C 1
ATOM 654 O O . LEU A 1 90 ? -7.238 -18.672 -2.34 1 98.88 90 LEU A O 1
ATOM 658 N N . ASN A 1 91 ? -6.781 -19.797 -0.461 1 98.88 91 ASN A N 1
ATOM 659 C CA . ASN A 1 91 ? -6.379 -21.031 -1.102 1 98.88 91 ASN A CA 1
ATOM 660 C C . ASN A 1 91 ? -7.414 -21.5 -2.125 1 98.88 91 ASN A C 1
ATOM 662 O O . ASN A 1 91 ? -8.617 -21.422 -1.878 1 98.88 91 ASN A O 1
ATOM 666 N N . HIS A 1 92 ? -6.91 -21.984 -3.236 1 98.88 92 HIS A N 1
ATOM 667 C CA . HIS A 1 92 ? -7.672 -22.688 -4.254 1 98.88 92 HIS A CA 1
ATOM 668 C C . HIS A 1 92 ? -8.664 -21.766 -4.945 1 98.88 92 HIS A C 1
ATOM 670 O O . HIS A 1 92 ? -9.484 -22.219 -5.758 1 98.88 92 HIS A O 1
ATOM 676 N N . ALA A 1 93 ? -8.688 -20.516 -4.57 1 98.94 93 ALA A N 1
ATOM 677 C CA . ALA A 1 93 ? -9.461 -19.547 -5.348 1 98.94 93 ALA A CA 1
ATOM 678 C C . ALA A 1 93 ? -8.914 -19.422 -6.762 1 98.94 93 ALA A C 1
ATOM 680 O O . ALA A 1 93 ? -7.73 -19.688 -7.004 1 98.94 93 ALA A O 1
ATOM 681 N N . GLU A 1 94 ? -9.766 -19.062 -7.645 1 98.94 94 GLU A N 1
ATOM 682 C CA . GLU A 1 94 ? -9.406 -18.797 -9.039 1 98.94 94 GLU A CA 1
ATOM 683 C C . GLU A 1 94 ? -9.984 -17.469 -9.523 1 98.94 94 GLU A C 1
ATOM 685 O O . GLU A 1 94 ? -11.195 -17.281 -9.508 1 98.94 94 GLU A O 1
ATOM 690 N N . ILE A 1 95 ? -9.156 -16.562 -9.883 1 98.94 95 ILE A N 1
ATOM 691 C CA . ILE A 1 95 ? -9.578 -15.297 -10.445 1 98.94 95 ILE A CA 1
ATOM 692 C C . ILE A 1 95 ? -9.516 -15.367 -11.977 1 98.94 95 ILE A C 1
ATOM 694 O O . ILE A 1 95 ? -8.438 -15.531 -12.547 1 98.94 95 ILE A O 1
ATOM 698 N N . GLY A 1 96 ? -10.617 -15.141 -12.617 1 98.94 96 GLY A N 1
ATOM 699 C CA . GLY A 1 96 ? -10.711 -15.297 -14.055 1 98.94 96 GLY A CA 1
ATOM 700 C C . GLY A 1 96 ? -9.945 -14.242 -14.82 1 98.94 96 GLY A C 1
ATOM 701 O O . GLY A 1 96 ? -9.672 -13.156 -14.297 1 98.94 96 GLY A O 1
ATOM 702 N N . GLU A 1 97 ? -9.742 -14.555 -16.125 1 98.88 97 GLU A N 1
ATOM 703 C CA . GLU A 1 97 ? -9 -13.68 -17.016 1 98.88 97 GLU A CA 1
ATOM 704 C C . GLU A 1 97 ? -9.578 -12.266 -17.016 1 98.88 97 GLU A C 1
ATOM 706 O O . GLU A 1 97 ? -10.797 -12.086 -17.062 1 98.88 97 GLU A O 1
ATOM 711 N N . ASN A 1 98 ? -8.727 -11.281 -16.875 1 98.88 98 ASN A N 1
ATOM 712 C CA . ASN A 1 98 ? -9.016 -9.859 -17.016 1 98.88 98 ASN A CA 1
ATOM 713 C C . ASN A 1 98 ? -9.844 -9.336 -15.852 1 98.88 98 ASN A C 1
ATOM 715 O O . ASN A 1 98 ? -10.164 -8.148 -15.789 1 98.88 98 ASN A O 1
ATOM 719 N N . SER A 1 99 ? -10.211 -10.141 -14.938 1 98.94 99 SER A N 1
ATOM 720 C CA . SER A 1 99 ? -11.133 -9.719 -13.891 1 98.94 99 SER A CA 1
ATOM 721 C C . SER A 1 99 ? -10.469 -8.742 -12.922 1 98.94 99 SER A C 1
ATOM 723 O O . SER A 1 99 ? -9.242 -8.672 -12.859 1 98.94 99 SER A O 1
ATOM 725 N N . LEU A 1 100 ? -11.328 -8.023 -12.289 1 98.94 100 LEU A N 1
ATOM 726 C CA . LEU A 1 100 ? -10.898 -7.023 -11.32 1 98.94 100 LEU A CA 1
ATOM 727 C C . LEU A 1 100 ? -11.5 -7.305 -9.945 1 98.94 100 LEU A C 1
ATOM 729 O O . LEU A 1 100 ? -12.727 -7.383 -9.805 1 98.94 100 LEU A O 1
ATOM 733 N N . ILE A 1 101 ? -10.633 -7.566 -8.961 1 98.94 101 ILE A N 1
ATOM 734 C CA . ILE A 1 101 ? -11.062 -7.645 -7.562 1 98.94 101 ILE A CA 1
ATOM 735 C C . ILE A 1 101 ? -10.914 -6.273 -6.906 1 98.94 101 ILE A C 1
ATOM 737 O O . ILE A 1 101 ? -9.828 -5.695 -6.895 1 98.94 101 ILE A O 1
ATOM 741 N N . GLY A 1 102 ? -11.961 -5.754 -6.363 1 98.69 102 GLY A N 1
ATOM 742 C CA . GLY A 1 102 ? -11.93 -4.441 -5.734 1 98.69 102 GLY A CA 1
ATOM 743 C C . GLY A 1 102 ? -11.008 -4.371 -4.539 1 98.69 102 GLY A C 1
ATOM 744 O O . GLY A 1 102 ? -10.703 -5.391 -3.918 1 98.69 102 GLY A O 1
ATOM 745 N N . ALA A 1 103 ? -10.57 -3.113 -4.273 1 98.62 103 ALA A N 1
ATOM 746 C CA . ALA A 1 103 ? -9.672 -2.881 -3.145 1 98.62 103 ALA A CA 1
ATOM 747 C C . ALA A 1 103 ? -10.281 -3.4 -1.846 1 98.62 103 ALA A C 1
ATOM 749 O O . ALA A 1 103 ? -11.484 -3.252 -1.614 1 98.62 103 ALA A O 1
ATOM 750 N N . GLY A 1 104 ? -9.414 -4.023 -1.013 1 98.44 104 GLY A N 1
ATOM 751 C CA . GLY A 1 104 ? -9.805 -4.449 0.322 1 98.44 104 GLY A CA 1
ATOM 752 C C . GLY A 1 104 ? -10.695 -5.676 0.319 1 98.44 104 GLY A C 1
ATOM 753 O O . GLY A 1 104 ? -11.188 -6.094 1.369 1 98.44 104 GLY A O 1
ATOM 754 N N . SER A 1 105 ? -10.93 -6.309 -0.785 1 98.75 105 SER A N 1
ATOM 755 C CA . SER A 1 105 ? -11.852 -7.434 -0.878 1 98.75 105 SER A CA 1
ATOM 756 C C . SER A 1 105 ? -11.234 -8.703 -0.302 1 98.75 105 SER A C 1
ATOM 758 O O . SER A 1 105 ? -10.008 -8.812 -0.198 1 98.75 105 SER A O 1
ATOM 760 N N . LEU A 1 106 ? -12.055 -9.609 0.079 1 98.88 106 LEU A N 1
ATOM 761 C CA . LEU A 1 106 ? -11.664 -10.945 0.508 1 98.88 106 LEU A CA 1
ATOM 762 C C . LEU A 1 106 ? -12.242 -12.008 -0.419 1 98.88 106 LEU A C 1
ATOM 764 O O . LEU A 1 106 ? -13.461 -12.203 -0.458 1 98.88 106 LEU A O 1
ATOM 768 N N . VAL A 1 107 ? -11.391 -12.672 -1.169 1 98.94 107 VAL A N 1
ATOM 769 C CA . VAL A 1 107 ? -11.797 -13.836 -1.953 1 98.94 107 VAL A CA 1
ATOM 770 C C . VAL A 1 107 ? -11.555 -15.109 -1.152 1 98.94 107 VAL A C 1
ATOM 772 O O . VAL A 1 107 ? -10.406 -15.516 -0.951 1 98.94 107 VAL A O 1
ATOM 775 N N . THR A 1 108 ? -12.617 -15.781 -0.816 1 98.81 108 THR A N 1
ATOM 776 C CA . THR A 1 108 ? -12.516 -16.891 0.122 1 98.81 108 THR A CA 1
ATOM 777 C C . THR A 1 108 ? -12.055 -18.156 -0.59 1 98.81 108 THR A C 1
ATOM 779 O O . THR A 1 108 ? -12.039 -18.219 -1.821 1 98.81 108 THR A O 1
ATOM 782 N N . GLU A 1 109 ? -11.703 -19.125 0.268 1 98.81 109 GLU A N 1
ATOM 783 C CA . GLU A 1 109 ? -11.125 -20.375 -0.222 1 98.81 109 GLU A CA 1
ATOM 784 C C . GLU A 1 109 ? -12.023 -21.016 -1.276 1 98.81 109 GLU A C 1
ATOM 786 O O . GLU A 1 109 ? -13.234 -21.141 -1.082 1 98.81 109 GLU A O 1
ATOM 791 N N . GLY A 1 110 ? -11.438 -21.344 -2.381 1 98.75 110 GLY A N 1
ATOM 792 C CA . GLY A 1 110 ? -12.117 -22.141 -3.402 1 98.75 110 GLY A CA 1
ATOM 793 C C . GLY A 1 110 ? -13.039 -21.297 -4.281 1 98.75 110 GLY A C 1
ATOM 794 O O . GLY A 1 110 ? -13.609 -21.812 -5.242 1 98.75 110 GLY A O 1
ATOM 795 N N . THR A 1 111 ? -13.227 -20.016 -4.008 1 98.81 111 THR A N 1
ATOM 796 C CA . THR A 1 111 ? -14.094 -19.141 -4.793 1 98.81 111 THR A CA 1
ATOM 797 C C . THR A 1 111 ? -13.586 -19.016 -6.227 1 98.81 111 THR A C 1
ATOM 799 O O . THR A 1 111 ? -12.383 -18.875 -6.453 1 98.81 111 THR A O 1
ATOM 802 N N . VAL A 1 112 ? -14.477 -19.109 -7.152 1 98.94 112 VAL A N 1
ATOM 803 C CA . VAL A 1 112 ? -14.148 -18.906 -8.562 1 98.94 112 VAL A CA 1
ATOM 804 C C . VAL A 1 112 ? -14.797 -17.625 -9.078 1 98.94 112 VAL A C 1
ATOM 806 O O . VAL A 1 112 ? -16.016 -17.5 -9.07 1 98.94 112 VAL A O 1
ATOM 809 N N . ILE A 1 113 ? -14.023 -16.641 -9.477 1 98.94 113 ILE A N 1
ATOM 810 C CA . ILE A 1 113 ? -14.492 -15.422 -10.133 1 98.94 113 ILE A CA 1
ATOM 811 C C . ILE A 1 113 ? -14.414 -15.594 -11.648 1 98.94 113 ILE A C 1
ATOM 813 O O . ILE A 1 113 ? -13.336 -15.812 -12.203 1 98.94 113 ILE A O 1
ATOM 817 N N . PRO A 1 114 ? -15.523 -15.477 -12.328 1 98.88 114 PRO A N 1
ATOM 818 C CA . PRO A 1 114 ? -15.5 -15.648 -13.781 1 98.88 114 PRO A CA 1
ATOM 819 C C . PRO A 1 114 ? -14.664 -14.586 -14.492 1 98.88 114 PRO A C 1
ATOM 821 O O . PRO A 1 114 ? -14.445 -13.5 -13.945 1 98.88 114 PRO A O 1
ATOM 824 N N . ALA A 1 115 ? -14.289 -14.93 -15.758 1 98.88 115 ALA A N 1
ATOM 825 C CA . ALA A 1 115 ? -13.508 -13.992 -16.547 1 98.88 115 ALA A CA 1
ATOM 826 C C . ALA A 1 115 ? -14.266 -12.68 -16.75 1 98.88 115 ALA A C 1
ATOM 828 O O . ALA A 1 115 ? -15.492 -12.664 -16.781 1 98.88 115 ALA A O 1
ATOM 829 N N . ASN A 1 116 ? -13.5 -11.602 -16.875 1 98.88 116 ASN A N 1
ATOM 830 C CA . ASN A 1 116 ? -13.984 -10.273 -17.234 1 98.88 116 ASN A CA 1
ATOM 831 C C . ASN A 1 116 ? -15.008 -9.758 -16.219 1 98.88 116 ASN A C 1
ATOM 833 O O . ASN A 1 116 ? -15.984 -9.102 -16.594 1 98.88 116 ASN A O 1
ATOM 837 N N . SER A 1 117 ? -14.82 -10.07 -14.953 1 98.88 117 SER A N 1
ATOM 838 C CA . SER A 1 117 ? -15.766 -9.711 -13.898 1 98.88 117 SER A CA 1
ATOM 839 C C . SER A 1 117 ? -15.18 -8.664 -12.961 1 98.88 117 SER A C 1
ATOM 841 O O . SER A 1 117 ? -13.969 -8.656 -12.711 1 98.88 117 SER A O 1
ATOM 843 N N . LEU A 1 118 ? -16.016 -7.805 -12.555 1 98.88 118 LEU A N 1
ATOM 844 C CA . LEU A 1 118 ? -15.734 -7.012 -11.359 1 98.88 118 LEU A CA 1
ATOM 845 C C . LEU A 1 118 ? -16.328 -7.664 -10.117 1 98.88 118 LEU A C 1
ATOM 847 O O . LEU A 1 118 ? -17.531 -7.883 -10.039 1 98.88 118 LEU A O 1
ATOM 851 N N . ALA A 1 119 ? -15.469 -8.008 -9.188 1 98.88 119 ALA A N 1
ATOM 852 C CA . ALA A 1 119 ? -15.922 -8.562 -7.91 1 98.88 119 ALA A CA 1
ATOM 853 C C . ALA A 1 119 ? -15.445 -7.699 -6.742 1 98.88 119 ALA A C 1
ATOM 855 O O . ALA A 1 119 ? -14.367 -7.109 -6.793 1 98.88 119 ALA A O 1
ATOM 856 N N . PHE A 1 120 ? -16.25 -7.578 -5.75 1 97.94 120 PHE A N 1
ATOM 857 C CA . PHE A 1 120 ? -15.93 -6.711 -4.617 1 97.94 120 PHE A CA 1
ATOM 858 C C . PHE A 1 120 ? -16.625 -7.195 -3.354 1 97.94 120 PHE A C 1
ATOM 860 O O . PHE A 1 120 ? -17.688 -7.812 -3.426 1 97.94 120 PHE A O 1
ATOM 867 N N . GLY A 1 121 ? -15.836 -6.941 -2.17 1 97.38 121 GLY A N 1
ATOM 868 C CA . GLY A 1 121 ? -16.484 -7.188 -0.891 1 97.38 121 GLY A CA 1
ATOM 869 C C . GLY A 1 121 ? -15.781 -8.25 -0.063 1 97.38 121 GLY A C 1
ATOM 870 O O . GLY A 1 121 ? -14.781 -8.82 -0.498 1 97.38 121 GLY A O 1
ATOM 871 N N . SER A 1 122 ? -16.344 -8.469 1.182 1 97.38 122 SER A N 1
ATOM 872 C CA . SER A 1 122 ? -15.859 -9.484 2.115 1 97.38 122 SER A CA 1
ATOM 873 C C . SER A 1 122 ? -17.016 -10.273 2.721 1 97.38 122 SER A C 1
ATOM 875 O O . SER A 1 122 ? -17.594 -9.859 3.729 1 97.38 122 SER A O 1
ATOM 877 N N . PRO A 1 123 ? -17.375 -11.344 2.127 1 98 123 PRO A N 1
ATOM 878 C CA . PRO A 1 123 ? -16.672 -12.016 1.021 1 98 123 PRO A CA 1
ATOM 879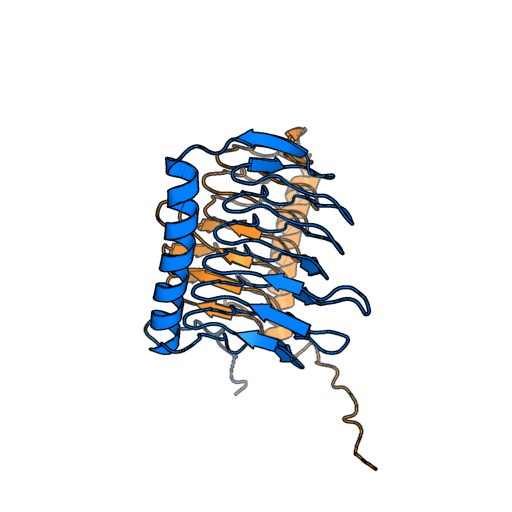 C C . PRO A 1 123 ? -16.938 -11.344 -0.326 1 98 123 PRO A C 1
ATOM 881 O O . PRO A 1 123 ? -17.953 -10.68 -0.507 1 98 123 PRO A O 1
ATOM 884 N N . ALA A 1 124 ? -16 -11.477 -1.226 1 98.5 124 ALA A N 1
ATOM 885 C CA . ALA A 1 124 ? -16.125 -10.875 -2.551 1 98.5 124 ALA A CA 1
ATOM 886 C C . ALA A 1 124 ? -17.25 -11.516 -3.348 1 98.5 124 ALA A C 1
ATOM 888 O O . ALA A 1 124 ? -17.422 -12.734 -3.324 1 98.5 124 ALA A O 1
ATOM 889 N N . ARG A 1 125 ? -17.953 -10.672 -4.035 1 98.44 125 ARG A N 1
ATOM 890 C CA . ARG A 1 125 ? -19 -11.102 -4.945 1 98.44 125 ARG A CA 1
ATOM 891 C C . ARG A 1 125 ? -18.891 -10.383 -6.289 1 98.44 125 ARG A C 1
ATOM 893 O O . ARG A 1 125 ? -18.484 -9.227 -6.348 1 98.44 125 ARG A O 1
ATOM 900 N N . VAL A 1 126 ? -19.312 -11.156 -7.309 1 98.62 126 VAL A N 1
ATOM 901 C CA . VAL A 1 126 ? -19.344 -10.547 -8.633 1 98.62 126 VAL A CA 1
ATOM 902 C C . VAL A 1 126 ? -20.406 -9.461 -8.68 1 98.62 126 VAL A C 1
ATOM 904 O O . VAL A 1 126 ? -21.562 -9.695 -8.32 1 98.62 126 VAL A O 1
ATOM 907 N N . ILE A 1 127 ? -20.078 -8.289 -9.117 1 98.25 127 ILE A N 1
ATOM 908 C CA . ILE A 1 127 ? -20.969 -7.137 -9.172 1 98.25 127 ILE A CA 1
ATOM 909 C C . ILE A 1 127 ? -21.484 -6.957 -10.602 1 98.25 127 ILE A C 1
ATOM 911 O O . ILE A 1 127 ? -22.672 -6.711 -10.805 1 98.25 127 ILE A O 1
ATOM 915 N N . ARG A 1 128 ? -20.609 -6.969 -11.516 1 98.31 128 ARG A N 1
ATOM 916 C CA . ARG A 1 128 ? -20.906 -6.773 -12.93 1 98.31 128 ARG A CA 1
ATOM 917 C C . ARG A 1 128 ? -19.734 -7.242 -13.805 1 98.31 128 ARG A C 1
ATOM 919 O O . ARG A 1 128 ? -18.688 -7.613 -13.289 1 98.31 128 ARG A O 1
ATOM 926 N N . GLN A 1 129 ? -20 -7.184 -15.133 1 98.56 129 GLN A N 1
ATOM 927 C CA . GLN A 1 129 ? -18.906 -7.41 -16.078 1 98.56 129 GLN A CA 1
ATOM 928 C C . GLN A 1 129 ? -18.078 -6.145 -16.281 1 98.56 129 GLN A C 1
ATOM 930 O O . GLN A 1 129 ? -18.594 -5.031 -16.188 1 98.56 129 GLN A O 1
ATOM 935 N N . LEU A 1 130 ? -16.859 -6.379 -16.594 1 98.69 130 LEU A N 1
ATOM 936 C CA . LEU A 1 130 ? -16.016 -5.242 -16.938 1 98.69 130 LEU A CA 1
ATOM 937 C C . LEU A 1 130 ? -16.266 -4.773 -18.359 1 98.69 130 LEU A C 1
ATOM 939 O O . LEU A 1 130 ? -16.609 -5.578 -19.234 1 98.69 130 LEU A O 1
ATOM 943 N N . THR A 1 131 ? -16.078 -3.508 -18.578 1 98.44 131 THR A N 1
ATOM 944 C CA . THR A 1 131 ? -16.109 -2.963 -19.938 1 98.44 131 THR A CA 1
ATOM 945 C C . THR A 1 131 ? -14.805 -3.23 -20.656 1 98.44 131 THR A C 1
ATOM 947 O O . THR A 1 131 ? -13.781 -3.5 -20.031 1 98.44 131 THR A O 1
ATOM 950 N N . PRO A 1 132 ? -14.836 -3.193 -21.953 1 98.31 132 PRO A N 1
ATOM 951 C CA . PRO A 1 132 ? -13.586 -3.35 -22.703 1 98.31 132 PRO A CA 1
ATOM 952 C C . PRO A 1 132 ? -12.523 -2.336 -22.281 1 98.31 132 PRO A C 1
ATOM 954 O O . PRO A 1 132 ? -11.336 -2.66 -22.266 1 98.31 132 PRO A O 1
ATOM 957 N N . GLU A 1 133 ? -12.977 -1.143 -22.062 1 98.38 133 GLU A N 1
ATOM 958 C CA . GLU A 1 133 ? -12.039 -0.103 -21.641 1 98.38 133 GLU A CA 1
ATOM 959 C C . GLU A 1 133 ? -11.383 -0.459 -20.312 1 98.38 133 GLU A C 1
ATOM 961 O O . GLU A 1 133 ? -10.188 -0.226 -20.125 1 98.38 133 GLU A O 1
ATOM 966 N N . GLU A 1 134 ? -12.156 -0.926 -19.391 1 98.25 134 GLU A N 1
ATOM 967 C CA . GLU A 1 134 ? -11.625 -1.341 -18.094 1 98.25 134 GLU A CA 1
ATOM 968 C C . GLU A 1 134 ? -10.633 -2.49 -18.25 1 98.25 134 GLU A C 1
ATOM 970 O O . GLU A 1 134 ? -9.617 -2.537 -17.562 1 98.25 134 GLU A O 1
ATOM 975 N N . ILE A 1 135 ? -10.867 -3.377 -19.078 1 98.75 135 ILE A N 1
ATOM 976 C CA . ILE A 1 135 ? -9.977 -4.5 -19.359 1 98.75 135 ILE A CA 1
ATOM 977 C C . ILE A 1 135 ? -8.664 -3.984 -19.938 1 98.75 135 ILE A C 1
ATOM 979 O O . ILE A 1 135 ? -7.586 -4.43 -19.531 1 98.75 135 ILE A O 1
ATOM 983 N N . GLU A 1 136 ? -8.805 -3.086 -20.859 1 98.44 136 GLU A N 1
ATOM 984 C CA . GLU A 1 136 ? -7.613 -2.484 -21.438 1 98.44 136 GLU A CA 1
ATOM 985 C C . GLU A 1 136 ? -6.801 -1.729 -20.391 1 98.44 136 GLU A C 1
ATOM 987 O O . GLU A 1 136 ? -5.57 -1.724 -20.438 1 98.44 136 GLU A O 1
ATOM 992 N N . LYS A 1 137 ? -7.453 -1.053 -19.531 1 98.19 137 LYS A N 1
ATOM 993 C CA . LYS A 1 137 ? -6.773 -0.336 -18.453 1 98.19 137 LYS A CA 1
ATOM 994 C C . LYS A 1 137 ? -5.941 -1.288 -17.594 1 98.19 137 LYS A C 1
ATOM 996 O O . LYS A 1 137 ? -4.84 -0.942 -17.172 1 98.19 137 LYS A O 1
ATOM 1001 N N . ASN A 1 138 ? -6.477 -2.43 -17.312 1 98.56 138 ASN A N 1
ATOM 1002 C CA . ASN A 1 138 ? -5.699 -3.441 -16.594 1 98.56 138 ASN A CA 1
ATOM 1003 C C . ASN A 1 138 ? -4.379 -3.732 -17.297 1 98.56 138 ASN A C 1
ATOM 1005 O O . ASN A 1 138 ? -3.324 -3.768 -16.672 1 98.56 138 ASN A O 1
ATOM 1009 N N . ARG A 1 139 ? -4.465 -3.963 -18.547 1 98.06 139 ARG A N 1
ATOM 1010 C CA . ARG A 1 139 ? -3.283 -4.281 -19.344 1 98.06 139 ARG A CA 1
ATOM 1011 C C . ARG A 1 139 ? -2.273 -3.141 -19.297 1 98.06 139 ARG A C 1
ATOM 1013 O O . ARG A 1 139 ? -1.071 -3.371 -19.156 1 98.06 139 ARG A O 1
ATOM 1020 N N . ARG A 1 140 ? -2.795 -1.979 -19.453 1 97.69 140 ARG A N 1
ATOM 1021 C CA . ARG A 1 140 ? -1.926 -0.806 -19.438 1 97.69 140 ARG A CA 1
ATOM 1022 C C . ARG A 1 140 ? -1.22 -0.671 -18.094 1 97.69 140 ARG A C 1
ATOM 1024 O O . ARG A 1 140 ? -0.075 -0.218 -18.031 1 97.69 140 ARG A O 1
ATOM 1031 N N . ASN A 1 141 ? -1.935 -0.994 -17.031 1 98.06 141 ASN A N 1
ATOM 1032 C CA . ASN A 1 141 ? -1.323 -0.95 -15.703 1 98.06 141 ASN A CA 1
ATOM 1033 C C . ASN A 1 141 ? -0.112 -1.873 -15.609 1 98.06 141 ASN A C 1
ATOM 1035 O O . ASN A 1 141 ? 0.93 -1.486 -15.078 1 98.06 141 ASN A O 1
ATOM 1039 N N . ALA A 1 142 ? -0.221 -3.037 -16.125 1 98.31 142 ALA A N 1
ATOM 1040 C CA . ALA A 1 142 ? 0.881 -3.996 -16.125 1 98.31 142 ALA A CA 1
ATOM 1041 C C . ALA A 1 142 ? 2.072 -3.461 -16.922 1 98.31 142 ALA A C 1
ATOM 1043 O O . ALA A 1 142 ? 3.217 -3.562 -16.469 1 98.31 142 ALA A O 1
ATOM 1044 N N . GLN A 1 143 ? 1.812 -2.906 -18.016 1 97.31 143 GLN A N 1
ATOM 1045 C CA . GLN A 1 143 ? 2.871 -2.322 -18.828 1 97.31 143 GLN A CA 1
ATOM 1046 C C . GLN A 1 143 ? 3.555 -1.169 -18.109 1 97.31 143 GLN A C 1
ATOM 1048 O O . GLN A 1 143 ? 4.781 -1.036 -18.156 1 97.31 143 GLN A O 1
ATOM 1053 N N . HIS A 1 144 ? 2.795 -0.358 -17.516 1 97.56 144 HIS A N 1
ATOM 1054 C CA . HIS A 1 144 ? 3.316 0.783 -16.766 1 97.56 144 HIS A CA 1
ATOM 1055 C C . HIS A 1 144 ? 4.301 0.335 -15.695 1 97.56 144 HIS A C 1
ATOM 1057 O O . HIS A 1 144 ? 5.371 0.927 -15.539 1 97.56 144 HIS A O 1
ATOM 1063 N N . TYR A 1 145 ? 3.904 -0.665 -14.953 1 98 145 TYR A N 1
ATOM 1064 C CA . TYR A 1 145 ? 4.754 -1.106 -13.852 1 98 145 TYR A CA 1
ATOM 1065 C C . TYR A 1 145 ? 6.035 -1.749 -14.375 1 98 145 TYR A C 1
ATOM 1067 O O . TYR A 1 145 ? 7.074 -1.706 -13.711 1 98 145 TYR A O 1
ATOM 1075 N N . PHE A 1 146 ? 5.988 -2.383 -15.539 1 97.88 146 PHE A N 1
ATOM 1076 C CA . PHE A 1 146 ? 7.223 -2.814 -16.188 1 97.88 146 PHE A CA 1
ATOM 1077 C C . PHE A 1 146 ? 8.141 -1.628 -16.453 1 97.88 146 PHE A C 1
ATOM 1079 O O . PHE A 1 146 ? 9.328 -1.663 -16.109 1 97.88 146 PHE A O 1
ATOM 1086 N N . GLU A 1 147 ? 7.586 -0.618 -17.016 1 97.19 147 GLU A N 1
ATOM 1087 C CA . GLU A 1 147 ? 8.367 0.575 -17.328 1 97.19 147 GLU A CA 1
ATOM 1088 C C . GLU A 1 147 ? 8.922 1.22 -16.062 1 97.19 147 GLU A C 1
ATOM 1090 O O . GLU A 1 147 ? 10.07 1.676 -16.047 1 97.19 147 GLU A O 1
ATOM 1095 N N . LEU A 1 148 ? 8.125 1.324 -15.062 1 97.25 148 LEU A N 1
ATOM 1096 C CA . LEU A 1 148 ? 8.57 1.87 -13.789 1 97.25 148 LEU A CA 1
ATOM 1097 C C . LEU A 1 148 ? 9.734 1.062 -13.227 1 97.25 148 LEU A C 1
ATOM 1099 O O . LEU A 1 148 ? 10.719 1.633 -12.742 1 97.25 148 LEU A O 1
ATOM 1103 N N . GLY A 1 149 ? 9.602 -0.286 -13.297 1 97.62 149 GLY A N 1
ATOM 1104 C CA . GLY A 1 149 ? 10.695 -1.146 -12.859 1 97.62 149 GLY A CA 1
ATOM 1105 C C . GLY A 1 149 ? 12 -0.856 -13.578 1 97.62 149 GLY A C 1
ATOM 1106 O O . GLY A 1 149 ? 13.062 -0.864 -12.961 1 97.62 149 GLY A O 1
ATOM 1107 N N . GLN A 1 150 ? 11.875 -0.638 -14.844 1 96.62 150 GLN A N 1
ATOM 1108 C CA . GLN A 1 150 ? 13.07 -0.295 -15.617 1 96.62 150 GLN A CA 1
ATOM 1109 C C . GLN A 1 150 ? 13.688 1.007 -15.117 1 96.62 150 GLN A C 1
ATOM 1111 O O . GLN A 1 150 ? 14.914 1.122 -15.031 1 96.62 150 GLN A O 1
ATOM 1116 N N . ALA A 1 151 ? 12.891 1.951 -14.805 1 96.25 151 ALA A N 1
ATOM 1117 C CA . ALA A 1 151 ? 13.375 3.238 -14.312 1 96.25 151 ALA A CA 1
ATOM 1118 C C . ALA A 1 151 ? 14.109 3.076 -12.984 1 96.25 151 ALA A C 1
ATOM 1120 O O . ALA A 1 151 ? 15.141 3.705 -12.758 1 96.25 151 ALA A O 1
ATOM 1121 N N . TYR A 1 152 ? 13.523 2.324 -12.102 1 96.44 152 TYR A N 1
ATOM 1122 C CA . TYR A 1 152 ? 14.172 2.072 -10.82 1 96.44 152 TYR A CA 1
ATOM 1123 C C . TYR A 1 152 ? 15.5 1.342 -11.023 1 96.44 152 TYR A C 1
ATOM 1125 O O . TYR A 1 152 ? 16.484 1.642 -10.344 1 96.44 152 TYR A O 1
ATOM 1133 N N . SER A 1 153 ? 15.508 0.354 -11.93 1 95 153 SER A N 1
ATOM 1134 C CA . SER A 1 153 ? 16.719 -0.426 -12.195 1 95 153 SER A CA 1
ATOM 1135 C C . SER A 1 153 ? 17.828 0.456 -12.742 1 95 153 SER A C 1
ATOM 1137 O O . SER A 1 153 ? 19.016 0.211 -12.469 1 95 153 SER A O 1
ATOM 1139 N N . LYS A 1 154 ? 17.438 1.407 -13.461 1 93.38 154 LYS A N 1
ATOM 1140 C CA . LYS A 1 154 ? 18.406 2.307 -14.07 1 93.38 154 LYS A CA 1
ATOM 1141 C C . LYS A 1 154 ? 18.734 3.475 -13.148 1 93.38 154 LYS A C 1
ATOM 1143 O O . LYS A 1 154 ? 19.438 4.406 -13.539 1 93.38 154 LYS A O 1
ATOM 1148 N N . ASN A 1 155 ? 18.172 3.527 -11.961 1 91.25 155 ASN A N 1
ATOM 1149 C CA . ASN A 1 155 ? 18.406 4.531 -10.93 1 91.25 155 ASN A CA 1
ATOM 1150 C C . ASN A 1 155 ? 17.984 5.922 -11.391 1 91.25 155 ASN A C 1
ATOM 1152 O O . ASN A 1 155 ? 18.656 6.914 -11.078 1 91.25 155 ASN A O 1
ATOM 1156 N N . THR A 1 156 ? 16.953 5.875 -12.148 1 92 156 THR A N 1
ATOM 1157 C CA . THR A 1 156 ? 16.453 7.168 -12.586 1 92 156 THR A CA 1
ATOM 1158 C C . THR A 1 156 ? 15.531 7.773 -11.523 1 92 156 THR A C 1
ATOM 1160 O O . THR A 1 156 ? 15.172 8.953 -11.602 1 92 156 THR A O 1
ATOM 1163 N N . ILE A 1 157 ? 15.117 7.059 -10.648 1 92.25 157 ILE A N 1
ATOM 1164 C CA . ILE A 1 157 ? 14.312 7.484 -9.508 1 92.25 157 ILE A CA 1
ATOM 1165 C C . ILE A 1 157 ? 15.141 7.383 -8.227 1 92.25 157 ILE A C 1
ATOM 1167 O O . ILE A 1 157 ? 15.609 6.301 -7.863 1 92.25 157 ILE A O 1
ATOM 1171 N N . SER A 1 158 ? 15.219 8.5 -7.457 1 89.88 158 SER A N 1
ATOM 1172 C CA . SER A 1 158 ? 16.172 8.578 -6.355 1 89.88 158 SER A CA 1
ATOM 1173 C C . SER A 1 158 ? 15.508 8.25 -5.023 1 89.88 158 SER A C 1
ATOM 1175 O O . SER A 1 158 ? 14.336 8.578 -4.812 1 89.88 158 SER A O 1
ATOM 1177 N N . ARG A 1 159 ? 16.266 7.656 -4.18 1 93.69 159 ARG A N 1
ATOM 1178 C CA . ARG A 1 159 ? 15.836 7.379 -2.811 1 93.69 159 ARG A CA 1
ATOM 1179 C C . ARG A 1 159 ? 16.047 8.594 -1.912 1 93.69 159 ARG A C 1
ATOM 1181 O O . ARG A 1 159 ? 17.062 9.281 -2.025 1 93.69 159 ARG A O 1
ATOM 1188 N N . ILE A 1 160 ? 15.125 8.844 -1.015 1 89.62 160 ILE A N 1
ATOM 1189 C CA . ILE A 1 160 ? 15.273 9.859 0.019 1 89.62 160 ILE A CA 1
ATOM 1190 C C . ILE A 1 160 ? 15.656 9.203 1.342 1 89.62 160 ILE A C 1
ATOM 1192 O O . ILE A 1 160 ? 14.992 8.273 1.801 1 89.62 160 ILE A O 1
ATOM 1196 N N . GLN A 1 161 ? 16.703 9.625 1.991 1 83.31 161 GLN A N 1
ATOM 1197 C CA . GLN A 1 161 ? 17.188 9.039 3.238 1 83.31 161 GLN A CA 1
ATOM 1198 C C . GLN A 1 161 ? 17.109 10.055 4.383 1 83.31 161 GLN A C 1
ATOM 1200 O O . GLN A 1 161 ? 17.125 11.258 4.148 1 83.31 161 GLN A O 1
ATOM 1205 N N . GLY A 1 162 ? 16.609 9.578 5.469 1 69.06 162 GLY A N 1
ATOM 1206 C CA . GLY A 1 162 ? 16.609 10.438 6.645 1 69.06 162 GLY A CA 1
ATOM 1207 C C . GLY A 1 162 ? 18 10.938 7.004 1 69.06 162 GLY A C 1
ATOM 1208 O O . GLY A 1 162 ? 19 10.359 6.578 1 69.06 162 GLY A O 1
ATOM 1209 N N . VAL A 1 163 ? 18.062 12.18 7.52 1 56.56 163 VAL A N 1
ATOM 1210 C CA . VAL A 1 163 ? 19.328 12.703 8.008 1 56.56 163 VAL A CA 1
ATOM 1211 C C . VAL A 1 163 ? 19.75 11.938 9.266 1 56.56 163 VAL A C 1
ATOM 1213 O O . VAL A 1 163 ? 18.984 11.867 10.234 1 56.56 163 VAL A O 1
ATOM 1216 N N . THR A 1 164 ? 20.469 10.703 9.164 1 47.47 164 THR A N 1
ATOM 1217 C CA . THR A 1 164 ? 21.078 10.164 10.375 1 47.47 164 THR A CA 1
ATOM 1218 C C . THR A 1 164 ? 21.953 11.219 11.062 1 47.47 164 THR A C 1
ATOM 1220 O O . THR A 1 164 ? 22.812 11.828 10.422 1 47.47 164 THR A O 1
ATOM 1223 N N . HIS A 1 165 ? 21.5 11.812 12.031 1 38.59 165 HIS A N 1
ATOM 1224 C CA . HIS A 1 165 ? 22.406 12.633 12.82 1 38.59 165 HIS A CA 1
ATOM 1225 C C . HIS A 1 165 ? 23.719 11.883 13.094 1 38.59 165 HIS A C 1
ATOM 1227 O O . HIS A 1 165 ? 23.703 10.773 13.625 1 38.59 165 HIS A O 1
ATOM 1233 N N . GLU A 1 166 ? 24.703 12.023 12.305 1 33.62 166 GLU A N 1
ATOM 1234 C CA . GLU A 1 166 ? 26.047 11.68 12.742 1 33.62 166 GLU A CA 1
ATOM 1235 C C . GLU A 1 166 ? 26.312 12.188 14.156 1 33.62 166 GLU A C 1
ATOM 1237 O O . GLU A 1 166 ? 26.125 13.367 14.445 1 33.62 166 GLU A O 1
ATOM 1242 N N . GLY A 1 167 ? 25.922 11.438 15.109 1 29.61 167 GLY A N 1
ATOM 1243 C CA . GLY A 1 167 ? 26.625 11.789 16.328 1 29.61 167 GLY A CA 1
ATOM 1244 C C . GLY A 1 167 ? 28.078 12.164 16.094 1 29.61 167 GLY A C 1
ATOM 1245 O O . GLY A 1 167 ? 28.828 11.391 15.508 1 29.61 167 GLY A O 1
ATOM 1246 N N . ASN A 1 168 ? 28.266 13.422 15.891 1 26.34 168 ASN A N 1
ATOM 1247 C CA . ASN A 1 168 ? 29.641 13.711 16.281 1 26.34 168 ASN A CA 1
ATOM 1248 C C . ASN A 1 168 ? 29.969 13.148 17.656 1 26.34 168 ASN A C 1
ATOM 1250 O O . ASN A 1 168 ? 29.156 13.273 18.594 1 26.34 168 ASN A O 1
ATOM 1254 N N . MET B 1 1 ? 14.156 21.5 12.953 1 66.81 1 MET B N 1
ATOM 1255 C CA . MET B 1 1 ? 13.906 20.219 13.594 1 66.81 1 MET B CA 1
ATOM 1256 C C . MET B 1 1 ? 13.977 19.078 12.578 1 66.81 1 MET B C 1
ATOM 1258 O O . MET B 1 1 ? 13.438 19.203 11.469 1 66.81 1 MET B O 1
ATOM 1262 N N . ALA B 1 2 ? 14.742 18 12.898 1 80.31 2 ALA B N 1
ATOM 1263 C CA . ALA B 1 2 ? 15.102 17 11.906 1 80.31 2 ALA B CA 1
ATOM 1264 C C . ALA B 1 2 ? 13.969 15.992 11.711 1 80.31 2 ALA B C 1
ATOM 1266 O O . ALA B 1 2 ? 13.172 15.766 12.617 1 80.31 2 ALA B O 1
ATOM 1267 N N . ASN B 1 3 ? 13.719 15.641 10.5 1 94.06 3 ASN B N 1
ATOM 1268 C CA . ASN B 1 3 ? 12.781 14.562 10.195 1 94.06 3 ASN B CA 1
ATOM 1269 C C . ASN B 1 3 ? 13.359 13.203 10.555 1 94.06 3 ASN B C 1
ATOM 1271 O O . ASN B 1 3 ? 14.578 12.992 10.484 1 94.06 3 ASN B O 1
ATOM 1275 N N . PHE B 1 4 ? 12.523 12.422 11.078 1 96.94 4 PHE B N 1
ATOM 1276 C CA . PHE B 1 4 ? 12.93 11.039 11.297 1 96.94 4 PHE B CA 1
ATOM 1277 C C . PHE B 1 4 ? 12.438 10.141 10.164 1 96.94 4 PHE B C 1
ATOM 1279 O O . PHE B 1 4 ? 11.25 10.133 9.844 1 96.94 4 PHE B O 1
ATOM 1286 N N . ILE B 1 5 ? 13.336 9.422 9.547 1 97.75 5 ILE B N 1
ATOM 1287 C CA . ILE B 1 5 ? 13.016 8.375 8.586 1 97.75 5 ILE B CA 1
ATOM 1288 C C . ILE B 1 5 ? 13.688 7.066 9 1 97.75 5 ILE B C 1
ATOM 1290 O O . ILE B 1 5 ? 14.914 6.977 9.039 1 97.75 5 ILE B O 1
ATOM 1294 N N . ALA B 1 6 ? 12.844 6.113 9.328 1 97.31 6 ALA B N 1
ATOM 1295 C CA . ALA B 1 6 ? 13.383 4.828 9.773 1 97.31 6 ALA B CA 1
ATOM 1296 C C . ALA B 1 6 ? 14.266 4.203 8.695 1 97.31 6 ALA B C 1
ATOM 1298 O O . ALA B 1 6 ? 13.977 4.328 7.5 1 97.31 6 ALA B O 1
ATOM 1299 N N . ASP B 1 7 ? 15.242 3.387 9.102 1 94.75 7 ASP B N 1
ATOM 1300 C CA . ASP B 1 7 ? 16.203 2.789 8.188 1 94.75 7 ASP B CA 1
ATOM 1301 C C . ASP B 1 7 ? 15.523 1.848 7.199 1 94.75 7 ASP B C 1
ATOM 1303 O O . ASP B 1 7 ? 15.938 1.746 6.043 1 94.75 7 ASP B O 1
ATOM 1307 N N . SER B 1 8 ? 14.523 1.18 7.629 1 96.88 8 SER B N 1
ATOM 1308 C CA . SER B 1 8 ? 13.891 0.158 6.797 1 96.88 8 SER B CA 1
ATOM 1309 C C . SER B 1 8 ? 12.773 0.747 5.945 1 96.88 8 SER B C 1
ATOM 1311 O O . SER B 1 8 ? 12.094 0.021 5.219 1 96.88 8 SER B O 1
ATOM 1313 N N . ALA B 1 9 ? 12.531 2.08 6.082 1 98.19 9 ALA B N 1
ATOM 1314 C CA . ALA B 1 9 ? 11.531 2.713 5.219 1 98.19 9 ALA B CA 1
ATOM 1315 C C . ALA B 1 9 ? 12.078 2.918 3.809 1 98.19 9 ALA B C 1
ATOM 1317 O O . ALA B 1 9 ? 13.281 3.125 3.625 1 98.19 9 ALA B O 1
ATOM 1318 N N . ASP B 1 10 ? 11.211 2.77 2.818 1 98.5 10 ASP B N 1
ATOM 1319 C CA . ASP B 1 10 ? 11.539 3.041 1.422 1 98.5 10 ASP B CA 1
ATOM 1320 C C . ASP B 1 10 ? 10.852 4.316 0.933 1 98.5 10 ASP B C 1
ATOM 1322 O O . ASP B 1 10 ? 9.633 4.332 0.739 1 98.5 10 ASP B O 1
ATOM 1326 N N . VAL B 1 11 ? 11.633 5.391 0.74 1 98.5 11 VAL B N 1
ATOM 1327 C CA . VAL B 1 11 ? 11.109 6.68 0.295 1 98.5 11 VAL B CA 1
ATOM 1328 C C . VAL B 1 11 ? 11.789 7.09 -1.009 1 98.5 11 VAL B C 1
ATOM 1330 O O . VAL B 1 11 ? 13 7.316 -1.04 1 98.5 11 VAL B O 1
ATOM 1333 N N . TYR B 1 12 ? 11.008 7.137 -2.039 1 98.25 12 TYR B N 1
ATOM 1334 C CA . TYR B 1 12 ? 11.578 7.34 -3.365 1 98.25 12 TYR B CA 1
ATOM 1335 C C . TYR B 1 12 ? 10.805 8.406 -4.133 1 98.25 12 TYR B C 1
ATOM 1337 O O . TYR B 1 12 ? 9.586 8.508 -4.004 1 98.25 12 TYR B O 1
ATOM 1345 N N . GLY B 1 13 ? 11.5 9.109 -5.078 1 97.62 13 GLY B N 1
ATOM 1346 C CA . GLY B 1 13 ? 10.867 9.984 -6.047 1 97.62 13 GLY B CA 1
ATOM 1347 C C . GLY B 1 13 ? 10.594 11.375 -5.504 1 97.62 13 GLY B C 1
ATOM 1348 O O . GLY B 1 13 ? 11.391 11.914 -4.727 1 97.62 13 GLY B O 1
ATOM 1349 N N . ASP B 1 14 ? 9.492 12.008 -5.977 1 97.88 14 ASP B N 1
ATOM 1350 C CA . ASP B 1 14 ? 9.148 13.383 -5.621 1 97.88 14 ASP B CA 1
ATOM 1351 C C . ASP B 1 14 ? 8.32 13.43 -4.34 1 97.88 14 ASP B C 1
ATOM 1353 O O . ASP B 1 14 ? 7.098 13.547 -4.391 1 97.88 14 ASP B O 1
ATOM 1357 N N . VAL B 1 15 ? 9.016 13.312 -3.23 1 98.38 15 VAL B N 1
ATOM 1358 C CA . VAL B 1 15 ? 8.406 13.344 -1.905 1 98.38 15 VAL B CA 1
ATOM 1359 C C . VAL B 1 15 ? 8.93 14.539 -1.114 1 98.38 15 VAL B C 1
ATOM 1361 O O . VAL B 1 15 ? 10.148 14.727 -0.999 1 98.38 15 VAL B O 1
ATOM 1364 N N . THR B 1 16 ? 8.023 15.352 -0.593 1 98.19 16 THR B N 1
ATOM 1365 C CA . THR B 1 16 ? 8.391 16.469 0.277 1 98.19 16 THR B CA 1
ATOM 1366 C C . THR B 1 16 ? 7.945 16.203 1.712 1 98.19 16 THR B C 1
ATOM 1368 O O . THR B 1 16 ? 6.812 15.766 1.944 1 98.19 16 THR B O 1
ATOM 1371 N N . LEU B 1 17 ? 8.805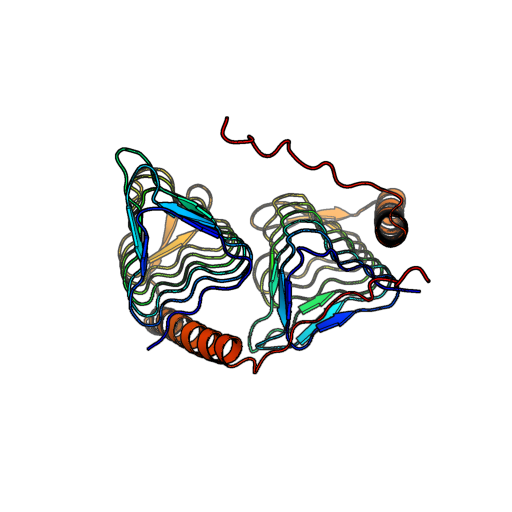 16.469 2.674 1 97.75 17 LEU B N 1
ATOM 1372 C CA . LEU B 1 17 ? 8.531 16.25 4.09 1 97.75 17 LEU B CA 1
ATOM 1373 C C . LEU B 1 17 ? 8.625 17.562 4.871 1 97.75 17 LEU B C 1
ATOM 1375 O O . LEU B 1 17 ? 9.648 18.234 4.84 1 97.75 17 LEU B O 1
ATOM 1379 N N . GLY B 1 18 ? 7.535 17.844 5.543 1 97.88 18 GLY B N 1
ATOM 1380 C CA . GLY B 1 18 ? 7.547 19.016 6.414 1 97.88 18 GLY B CA 1
ATOM 1381 C C . GLY B 1 18 ? 8.352 18.797 7.684 1 97.88 18 GLY B C 1
ATOM 1382 O O . GLY B 1 18 ? 8.617 17.656 8.07 1 97.88 18 GLY B O 1
ATOM 1383 N N . GLU B 1 19 ? 8.641 19.891 8.328 1 96.94 19 GLU B N 1
ATOM 1384 C CA . GLU B 1 19 ? 9.461 19.859 9.531 1 96.94 19 GLU B CA 1
ATOM 1385 C C . GLU B 1 19 ? 8.82 19 10.617 1 96.94 19 GLU B C 1
ATOM 1387 O O . GLU B 1 19 ? 7.625 19.109 10.883 1 96.94 19 GLU B O 1
ATOM 1392 N N . GLY B 1 20 ? 9.672 18.109 11.156 1 97 20 GLY B N 1
ATOM 1393 C CA . GLY B 1 20 ? 9.234 17.312 12.297 1 97 20 GLY B CA 1
ATOM 1394 C C . GLY B 1 20 ? 8.398 16.109 11.898 1 97 20 GLY B C 1
ATOM 1395 O O . GLY B 1 20 ? 7.949 15.352 12.758 1 97 20 GLY B O 1
ATOM 1396 N N . SER B 1 21 ? 8.117 15.922 10.656 1 98.06 21 SER B N 1
ATOM 1397 C CA . SER B 1 21 ? 7.41 14.727 10.227 1 98.06 21 SER B CA 1
ATOM 1398 C C . SER B 1 21 ? 8.266 13.477 10.414 1 98.06 21 SER B C 1
ATOM 1400 O O . SER B 1 21 ? 9.492 13.57 10.492 1 98.06 21 SER B O 1
ATOM 1402 N N . THR B 1 22 ? 7.586 12.367 10.586 1 98.44 22 THR B N 1
ATOM 1403 C CA . THR B 1 22 ? 8.305 11.125 10.844 1 98.44 22 THR B CA 1
ATOM 1404 C C . THR B 1 22 ? 7.77 9.992 9.969 1 98.44 22 THR B C 1
ATOM 1406 O O . THR B 1 22 ? 6.555 9.844 9.812 1 98.44 22 THR B O 1
ATOM 1409 N N . ILE B 1 23 ? 8.68 9.258 9.312 1 98.69 23 ILE B N 1
ATOM 1410 C CA . ILE B 1 23 ? 8.375 8.094 8.492 1 98.69 23 ILE B CA 1
ATOM 1411 C C . ILE B 1 23 ? 8.93 6.832 9.164 1 98.69 23 ILE B C 1
ATOM 1413 O O . ILE B 1 23 ? 10.141 6.691 9.336 1 98.69 23 ILE B O 1
ATOM 1417 N N . TRP B 1 24 ? 8.062 5.879 9.461 1 98.5 24 TRP B N 1
ATOM 1418 C CA . TRP B 1 24 ? 8.438 4.816 10.391 1 98.5 24 TRP B CA 1
ATOM 1419 C C . TRP B 1 24 ? 8.742 3.521 9.648 1 98.5 24 TRP B C 1
ATOM 1421 O O . TRP B 1 24 ? 8.727 3.488 8.414 1 98.5 24 TRP B O 1
ATOM 1431 N N . PHE B 1 25 ? 8.984 2.459 10.398 1 98.06 25 PHE B N 1
ATOM 1432 C CA . PHE B 1 25 ? 9.664 1.255 9.93 1 98.06 25 PHE B CA 1
ATOM 1433 C C . PHE B 1 25 ? 8.82 0.534 8.891 1 98.06 25 PHE B C 1
ATOM 1435 O O . PHE B 1 25 ? 7.605 0.387 9.055 1 98.06 25 PHE B O 1
ATOM 1442 N N . GLN B 1 26 ? 9.461 0.093 7.762 1 98.38 26 GLN B N 1
ATOM 1443 C CA . GLN B 1 26 ? 8.906 -0.741 6.699 1 98.38 26 GLN B CA 1
ATOM 1444 C C . GLN B 1 26 ? 7.793 -0.012 5.953 1 98.38 26 GLN B C 1
ATOM 1446 O O . GLN B 1 26 ? 6.957 -0.644 5.305 1 98.38 26 GLN B O 1
ATOM 1451 N N . SER B 1 27 ? 7.688 1.304 6.152 1 98.75 27 SER B N 1
ATOM 1452 C CA . SER B 1 27 ? 6.785 2.086 5.312 1 98.75 27 SER B CA 1
ATOM 1453 C C . SER B 1 27 ? 7.379 2.309 3.924 1 98.75 27 SER B C 1
ATOM 1455 O O . SER B 1 27 ? 8.602 2.301 3.754 1 98.75 27 SER B O 1
ATOM 1457 N N . VAL B 1 28 ? 6.496 2.428 2.928 1 98.88 28 VAL B N 1
ATOM 1458 C CA . VAL B 1 28 ? 6.898 2.699 1.553 1 98.88 28 VAL B CA 1
ATOM 1459 C C . VAL B 1 28 ? 6.195 3.955 1.046 1 98.88 28 VAL B C 1
ATOM 1461 O O . VAL B 1 28 ? 4.965 4.027 1.044 1 98.88 28 VAL B O 1
ATOM 1464 N N . LEU B 1 29 ? 6.934 5 0.69 1 98.81 29 LEU B N 1
ATOM 1465 C CA . LEU B 1 29 ? 6.445 6.191 0.007 1 98.81 29 LEU B CA 1
ATOM 1466 C C . LEU B 1 29 ? 7.074 6.324 -1.376 1 98.81 29 LEU B C 1
ATOM 1468 O O . LEU B 1 29 ? 8.289 6.488 -1.495 1 98.81 29 LEU B O 1
ATOM 1472 N N . ARG B 1 30 ? 6.242 6.215 -2.391 1 98.62 30 ARG B N 1
ATOM 1473 C CA . ARG B 1 30 ? 6.754 6.32 -3.752 1 98.62 30 ARG B CA 1
ATOM 1474 C C . ARG B 1 30 ? 6.074 7.461 -4.504 1 98.62 30 ARG B C 1
ATOM 1476 O O . ARG B 1 30 ? 4.949 7.312 -4.984 1 98.62 30 ARG B O 1
ATOM 1483 N N . GLY B 1 31 ? 6.715 8.656 -4.566 1 97.94 31 GLY B N 1
ATOM 1484 C CA . GLY B 1 31 ? 6.305 9.75 -5.426 1 97.94 31 GLY B CA 1
ATOM 1485 C C . GLY B 1 31 ? 6.883 9.664 -6.824 1 97.94 31 GLY B C 1
ATOM 1486 O O . GLY B 1 31 ? 7.504 10.609 -7.309 1 97.94 31 GLY B O 1
ATOM 1487 N N . ASP B 1 32 ? 6.613 8.633 -7.566 1 95.81 32 ASP B N 1
ATOM 1488 C CA . ASP B 1 32 ? 7.316 8.328 -8.805 1 95.81 32 ASP B CA 1
ATOM 1489 C C . ASP B 1 32 ? 6.418 8.547 -10.023 1 95.81 32 ASP B C 1
ATOM 1491 O O . ASP B 1 32 ? 6.898 8.602 -11.156 1 95.81 32 ASP B O 1
ATOM 1495 N N . SER B 1 33 ? 5.156 8.602 -9.945 1 95.25 33 SER B N 1
ATOM 1496 C CA . SER B 1 33 ? 4.266 8.914 -11.062 1 95.25 33 SER B CA 1
ATOM 1497 C C . SER B 1 33 ? 3.531 10.227 -10.828 1 95.25 33 SER B C 1
ATOM 1499 O O . SER B 1 33 ? 2.771 10.68 -11.688 1 95.25 33 SER B O 1
ATOM 1501 N N . ASN B 1 34 ? 3.652 10.773 -9.797 1 97.75 34 ASN B N 1
ATOM 1502 C CA . ASN B 1 34 ? 3.115 12.023 -9.273 1 97.75 34 ASN B CA 1
ATOM 1503 C C . ASN B 1 34 ? 3.791 12.414 -7.961 1 97.75 34 ASN B C 1
ATOM 1505 O O . ASN B 1 34 ? 4.809 11.836 -7.586 1 97.75 34 ASN B O 1
ATOM 1509 N N . THR B 1 35 ? 3.346 13.438 -7.23 1 98.44 35 THR B N 1
ATOM 1510 C CA . THR B 1 35 ? 4.062 13.969 -6.078 1 98.44 35 THR B CA 1
ATOM 1511 C C . THR B 1 35 ? 3.383 13.547 -4.777 1 98.44 35 THR B C 1
ATOM 1513 O O . THR B 1 35 ? 2.17 13.336 -4.746 1 98.44 35 THR B O 1
ATOM 1516 N N . ILE B 1 36 ? 4.145 13.312 -3.754 1 98.75 36 ILE B N 1
ATOM 1517 C CA . ILE B 1 36 ? 3.674 13.148 -2.385 1 98.75 36 ILE B CA 1
ATOM 1518 C C . ILE B 1 36 ? 4.137 14.328 -1.532 1 98.75 36 ILE B C 1
ATOM 1520 O O . ILE B 1 36 ? 5.316 14.68 -1.535 1 98.75 36 ILE B O 1
ATOM 1524 N N . SER B 1 37 ? 3.242 14.969 -0.772 1 98.88 37 SER B N 1
ATOM 1525 C CA . SER B 1 37 ? 3.588 16.016 0.182 1 98.88 37 SER B CA 1
ATOM 1526 C C . SER B 1 37 ? 3.131 15.656 1.591 1 98.88 37 SER B C 1
ATOM 1528 O O . SER B 1 37 ? 1.954 15.359 1.812 1 98.88 37 SER B O 1
ATOM 1530 N N . ILE B 1 38 ? 4.035 15.633 2.543 1 98.69 38 ILE B N 1
ATOM 1531 C CA . ILE B 1 38 ? 3.779 15.383 3.957 1 98.69 38 ILE B CA 1
ATOM 1532 C C . ILE B 1 38 ? 4 16.672 4.758 1 98.69 38 ILE B C 1
ATOM 1534 O O . ILE B 1 38 ? 5.082 17.266 4.703 1 98.69 38 ILE B O 1
ATOM 1538 N N . GLY B 1 39 ? 3.023 17.078 5.504 1 98.62 39 GLY B N 1
ATOM 1539 C CA . GLY B 1 39 ? 3.088 18.312 6.266 1 98.62 39 GLY B CA 1
ATOM 1540 C C . GLY B 1 39 ? 3.908 18.188 7.535 1 98.62 39 GLY B C 1
ATOM 1541 O O . GLY B 1 39 ? 4.469 17.125 7.82 1 98.62 39 GLY B O 1
ATOM 1542 N N . LYS B 1 40 ? 3.975 19.312 8.297 1 98.38 40 LYS B N 1
ATOM 1543 C CA . LYS B 1 40 ? 4.746 19.391 9.531 1 98.38 40 LYS B CA 1
ATOM 1544 C C . LYS B 1 40 ? 4.148 18.5 10.617 1 98.38 40 LYS B C 1
ATOM 1546 O O . LYS B 1 40 ? 2.926 18.391 10.719 1 98.38 40 LYS B O 1
ATOM 1551 N N . MET B 1 41 ? 4.969 17.844 11.367 1 98.12 41 MET B N 1
ATOM 1552 C CA . MET B 1 41 ? 4.605 17.078 12.562 1 98.12 41 MET B CA 1
ATOM 1553 C C . MET B 1 41 ? 3.664 15.938 12.203 1 98.12 41 MET B C 1
ATOM 1555 O O . MET B 1 41 ? 2.951 15.43 13.07 1 98.12 41 MET B O 1
ATOM 1559 N N . THR B 1 42 ? 3.57 15.648 10.977 1 98.75 42 THR B N 1
ATOM 1560 C CA . THR B 1 42 ? 2.795 14.508 10.5 1 98.75 42 THR B CA 1
ATOM 1561 C C . THR B 1 42 ? 3.613 13.227 10.578 1 98.75 42 THR B C 1
ATOM 1563 O O . THR B 1 42 ? 4.836 13.25 10.414 1 98.75 42 THR B O 1
ATOM 1566 N N . ASN B 1 43 ? 2.924 12.109 10.883 1 98.88 43 ASN B N 1
ATOM 1567 C CA . ASN B 1 43 ? 3.625 10.836 10.984 1 98.88 43 ASN B CA 1
ATOM 1568 C C . ASN B 1 43 ? 2.963 9.758 10.125 1 98.88 43 ASN B C 1
ATOM 1570 O O . ASN B 1 43 ? 1.736 9.703 10.039 1 98.88 43 ASN B O 1
ATOM 1574 N N . VAL B 1 44 ? 3.775 9.008 9.422 1 98.94 44 VAL B N 1
ATOM 1575 C CA . VAL B 1 44 ? 3.395 7.812 8.688 1 98.94 44 VAL B CA 1
ATOM 1576 C C . VAL B 1 44 ? 3.955 6.574 9.383 1 98.94 44 VAL B C 1
ATOM 1578 O O . VAL B 1 44 ? 5.164 6.324 9.344 1 98.94 44 VAL B O 1
ATOM 1581 N N . GLN B 1 45 ? 3.066 5.797 9.992 1 98.88 45 GLN B N 1
ATOM 1582 C CA . GLN B 1 45 ? 3.512 4.77 10.93 1 98.88 45 GLN B CA 1
ATOM 1583 C C . GLN B 1 45 ? 3.844 3.469 10.203 1 98.88 45 GLN B C 1
ATOM 1585 O O . GLN B 1 45 ? 3.725 3.387 8.977 1 98.88 45 GLN B O 1
ATOM 1590 N N . ASP B 1 46 ? 4.281 2.416 10.93 1 98.81 46 ASP B N 1
ATOM 1591 C CA . ASP B 1 46 ? 4.969 1.216 10.461 1 98.81 46 ASP B CA 1
ATOM 1592 C C . ASP B 1 46 ? 4.137 0.488 9.406 1 98.81 46 ASP B C 1
ATOM 1594 O O . ASP B 1 46 ? 2.936 0.287 9.586 1 98.81 46 ASP B O 1
ATOM 1598 N N . GLY B 1 47 ? 4.797 0.117 8.281 1 98.75 47 GLY B N 1
ATOM 1599 C CA . GLY B 1 47 ? 4.207 -0.78 7.297 1 98.75 47 GLY B CA 1
ATOM 1600 C C . GLY B 1 47 ? 3.227 -0.088 6.371 1 98.75 47 GLY B C 1
ATOM 1601 O O . GLY B 1 47 ? 2.615 -0.73 5.516 1 98.75 47 GLY B O 1
ATOM 1602 N N . THR B 1 48 ? 3.102 1.21 6.504 1 98.88 48 THR B N 1
ATOM 1603 C CA . THR B 1 48 ? 2.143 1.963 5.703 1 98.88 48 THR B CA 1
ATOM 1604 C C . THR B 1 48 ? 2.697 2.23 4.305 1 98.88 48 THR B C 1
ATOM 1606 O O . THR B 1 48 ? 3.875 2.559 4.152 1 98.88 48 THR B O 1
ATOM 1609 N N . VAL B 1 49 ? 1.809 2.059 3.266 1 98.94 49 VAL B N 1
ATOM 1610 C CA . VAL B 1 49 ? 2.158 2.357 1.88 1 98.94 49 VAL B CA 1
ATOM 1611 C C . VAL B 1 49 ? 1.475 3.65 1.442 1 98.94 49 VAL B C 1
ATOM 1613 O O . VAL B 1 49 ? 0.255 3.789 1.568 1 98.94 49 VAL B O 1
ATOM 1616 N N . VAL B 1 50 ? 2.254 4.652 0.98 1 98.94 50 VAL B N 1
ATOM 1617 C CA . VAL B 1 50 ? 1.762 5.895 0.396 1 98.94 50 VAL B CA 1
ATOM 1618 C C . VAL B 1 50 ? 2.168 5.969 -1.074 1 98.94 50 VAL B C 1
ATOM 1620 O O . VAL B 1 50 ? 3.355 5.922 -1.4 1 98.94 50 VAL B O 1
ATOM 1623 N N . HIS B 1 51 ? 1.267 6.047 -1.894 1 98.88 51 HIS B N 1
ATOM 1624 C CA . HIS B 1 51 ? 1.527 6.094 -3.328 1 98.88 51 HIS B CA 1
ATOM 1625 C C . HIS B 1 51 ? 0.587 7.074 -4.023 1 98.88 51 HIS B C 1
ATOM 1627 O O . HIS B 1 51 ? -0.121 7.836 -3.367 1 98.88 51 HIS B O 1
ATOM 1633 N N . VAL B 1 52 ? 0.714 7.258 -5.309 1 98.62 52 VAL B N 1
ATOM 1634 C CA . VAL B 1 52 ? 0.049 8.273 -6.113 1 98.62 52 VAL B CA 1
ATOM 1635 C C . VAL B 1 52 ? -0.553 7.633 -7.363 1 98.62 52 VAL B C 1
ATOM 1637 O O . VAL B 1 52 ? -0.363 6.441 -7.609 1 98.62 52 VAL B O 1
ATOM 1640 N N . ASP B 1 53 ? -1.311 8.297 -8.023 1 97.69 53 ASP B N 1
ATOM 1641 C CA . ASP B 1 53 ? -1.729 7.988 -9.383 1 97.69 53 ASP B CA 1
ATOM 1642 C C . ASP B 1 53 ? -1.343 9.109 -10.344 1 97.69 53 ASP B C 1
ATOM 1644 O O . ASP B 1 53 ? -1.027 10.219 -9.914 1 97.69 53 ASP B O 1
ATOM 1648 N N . HIS B 1 54 ? -1.38 8.82 -11.602 1 96.19 54 HIS B N 1
ATOM 1649 C CA . HIS B 1 54 ? -0.955 9.797 -12.602 1 96.19 54 HIS B CA 1
ATOM 1650 C C . HIS B 1 54 ? -1.733 11.102 -12.469 1 96.19 54 HIS B C 1
ATOM 1652 O O . HIS B 1 54 ? -1.179 12.18 -12.672 1 96.19 54 HIS B O 1
ATOM 1658 N N . ASP B 1 55 ? -2.945 10.992 -12.156 1 97.5 55 ASP B N 1
ATOM 1659 C CA . ASP B 1 55 ? -3.787 12.188 -12.086 1 97.5 55 ASP B CA 1
ATOM 1660 C C . ASP B 1 55 ? -4.137 12.516 -10.633 1 97.5 55 ASP B C 1
ATOM 1662 O O . ASP B 1 55 ? -5.027 13.328 -10.375 1 97.5 55 ASP B O 1
ATOM 1666 N N . ALA B 1 56 ? -3.535 11.875 -9.766 1 98.44 56 ALA B N 1
ATOM 1667 C CA . ALA B 1 56 ? -3.889 12.062 -8.359 1 98.44 56 ALA B CA 1
ATOM 1668 C C . ALA B 1 56 ? -2.645 12.062 -7.477 1 98.44 56 ALA B C 1
ATOM 1670 O O . ALA B 1 56 ? -2.145 11.008 -7.098 1 98.44 56 ALA B O 1
ATOM 1671 N N . PRO B 1 57 ? -2.139 13.312 -7.117 1 98.81 57 PRO B N 1
ATOM 1672 C CA . PRO B 1 57 ? -1.091 13.383 -6.098 1 98.81 57 PRO B CA 1
ATOM 1673 C C . PRO B 1 57 ? -1.593 13.008 -4.703 1 98.81 57 PRO B C 1
ATOM 1675 O O . PRO B 1 57 ? -2.803 12.883 -4.492 1 98.81 57 PRO B O 1
ATOM 1678 N N . THR B 1 58 ? -0.766 12.641 -3.809 1 98.94 58 THR B N 1
ATOM 1679 C CA . THR B 1 58 ? -1.136 12.445 -2.412 1 98.94 58 THR B CA 1
ATOM 1680 C C . THR B 1 58 ? -0.673 13.625 -1.561 1 98.94 58 THR B C 1
ATOM 1682 O O . THR B 1 58 ? 0.518 13.945 -1.527 1 98.94 58 THR B O 1
ATOM 1685 N N . VAL B 1 59 ? -1.597 14.289 -0.922 1 98.94 59 VAL B N 1
ATOM 1686 C CA . VAL B 1 59 ? -1.321 15.445 -0.075 1 98.94 59 VAL B CA 1
ATOM 1687 C C . VAL B 1 59 ? -1.773 15.156 1.355 1 98.94 59 VAL B C 1
ATOM 1689 O O . VAL B 1 59 ? -2.965 14.953 1.607 1 98.94 59 VAL B O 1
ATOM 1692 N N . ILE B 1 60 ? -0.842 15.055 2.281 1 98.94 60 ILE B N 1
ATOM 1693 C CA . ILE B 1 60 ? -1.108 14.891 3.705 1 98.94 60 ILE B CA 1
ATOM 1694 C C . ILE B 1 60 ? -0.645 16.125 4.465 1 98.94 60 ILE B C 1
ATOM 1696 O O . ILE B 1 60 ? 0.551 16.422 4.508 1 98.94 60 ILE B O 1
ATOM 1700 N N . GLU B 1 61 ? -1.563 16.812 5.051 1 98.94 61 GLU B N 1
ATOM 1701 C CA . GLU B 1 61 ? -1.271 18.125 5.645 1 98.94 61 GLU B CA 1
ATOM 1702 C C . GLU B 1 61 ? -0.662 17.969 7.035 1 98.94 61 GLU B C 1
ATOM 1704 O O . GLU B 1 61 ? -0.139 16.906 7.379 1 98.94 61 GLU B O 1
ATOM 1709 N N . ASP B 1 62 ? -0.687 19.047 7.84 1 98.88 62 ASP B N 1
ATOM 1710 C CA . ASP B 1 62 ? 0.037 19.156 9.102 1 98.88 62 ASP B CA 1
ATOM 1711 C C . ASP B 1 62 ? -0.675 18.375 10.203 1 98.88 62 ASP B C 1
ATOM 1713 O O . ASP B 1 62 ? -1.906 18.312 10.234 1 98.88 62 ASP B O 1
ATOM 1717 N N . TYR B 1 63 ? 0.132 17.766 11.094 1 98.81 63 TYR B N 1
ATOM 1718 C CA . TYR B 1 63 ? -0.341 17.156 12.336 1 98.81 63 TYR B CA 1
ATOM 1719 C C . TYR B 1 63 ? -1.268 15.984 12.055 1 98.81 63 TYR B C 1
ATOM 1721 O O . TYR B 1 63 ? -2.215 15.734 12.805 1 98.81 63 TYR B O 1
ATOM 1729 N N . VAL B 1 64 ? -1.067 15.383 11 1 98.94 64 VAL B N 1
ATOM 1730 C CA . VAL B 1 64 ? -1.835 14.195 10.648 1 98.94 64 VAL B CA 1
ATOM 1731 C C . VAL B 1 64 ? -1.139 12.953 11.203 1 98.94 64 VAL B C 1
ATOM 1733 O O . VAL B 1 64 ? 0.092 12.883 11.234 1 98.94 64 VAL B O 1
ATOM 1736 N N . THR B 1 65 ? -1.94 12.008 11.656 1 98.94 65 THR B N 1
ATOM 1737 C CA . THR B 1 65 ? -1.462 10.68 12.023 1 98.94 65 THR B CA 1
ATOM 1738 C C . THR B 1 65 ? -1.997 9.625 11.062 1 98.94 65 THR B C 1
ATOM 1740 O O . THR B 1 65 ? -3.211 9.461 10.922 1 98.94 65 THR B O 1
ATOM 1743 N N . ILE B 1 66 ? -1.103 9.016 10.352 1 98.94 66 ILE B N 1
ATOM 1744 C CA . ILE B 1 66 ? -1.459 7.832 9.57 1 98.94 66 ILE B CA 1
ATOM 1745 C C . ILE B 1 66 ? -1.065 6.57 10.336 1 98.94 66 ILE B C 1
ATOM 1747 O O . ILE B 1 66 ? 0.122 6.258 10.469 1 98.94 66 ILE B O 1
ATOM 1751 N N . GLY B 1 67 ? -2.014 5.812 10.789 1 98.75 67 GLY B N 1
ATOM 1752 C CA . GLY B 1 67 ? -1.778 4.641 11.617 1 98.75 67 GLY B CA 1
ATOM 1753 C C . GLY B 1 67 ? -0.989 3.557 10.898 1 98.75 67 GLY B C 1
ATOM 1754 O O . GLY B 1 67 ? -0.549 3.748 9.766 1 98.75 67 GLY B O 1
ATOM 1755 N N . HIS B 1 68 ? -0.731 2.398 11.609 1 98.88 68 HIS B N 1
ATOM 1756 C CA . HIS B 1 68 ? 0.084 1.291 11.125 1 98.88 68 HIS B CA 1
ATOM 1757 C C . HIS B 1 68 ? -0.603 0.568 9.969 1 98.88 68 HIS B C 1
ATOM 1759 O O . HIS B 1 68 ? -1.818 0.362 9.992 1 98.88 68 HIS B O 1
ATOM 1765 N N . ALA B 1 69 ? 0.193 0.226 8.938 1 98.81 69 ALA B N 1
ATOM 1766 C CA . ALA B 1 69 ? -0.216 -0.69 7.879 1 98.81 69 ALA B CA 1
ATOM 1767 C C . ALA B 1 69 ? -1.413 -0.139 7.109 1 98.81 69 ALA B C 1
ATOM 1769 O O . ALA B 1 69 ? -2.338 -0.883 6.773 1 98.81 69 ALA B O 1
ATOM 1770 N N . CYS B 1 70 ? -1.435 1.187 6.902 1 98.94 70 CYS B N 1
ATOM 1771 C CA . CYS B 1 70 ? -2.445 1.809 6.055 1 98.94 70 CYS B CA 1
ATOM 1772 C C . CYS B 1 70 ? -2.023 1.775 4.59 1 98.94 70 CYS B C 1
ATOM 1774 O O . CYS B 1 70 ? -0.87 1.472 4.281 1 98.94 70 CYS B O 1
ATOM 1776 N N . ILE B 1 71 ? -2.963 1.946 3.676 1 98.94 71 ILE B N 1
ATOM 1777 C CA . ILE B 1 71 ? -2.734 2.242 2.264 1 98.94 71 ILE B CA 1
ATOM 1778 C C . ILE B 1 71 ? -3.326 3.605 1.921 1 98.94 71 ILE B C 1
ATOM 1780 O O . ILE B 1 71 ? -4.543 3.801 2.002 1 98.94 71 ILE B O 1
ATOM 1784 N N . ILE B 1 72 ? -2.461 4.559 1.609 1 98.94 72 ILE B N 1
ATOM 1785 C CA . ILE B 1 72 ? -2.848 5.918 1.251 1 98.94 72 ILE B CA 1
ATOM 1786 C C . ILE B 1 72 ? -2.523 6.18 -0.218 1 98.94 72 ILE B C 1
ATOM 1788 O O . ILE B 1 72 ? -1.353 6.203 -0.606 1 98.94 72 ILE B O 1
ATOM 1792 N N . HIS B 1 73 ? -3.531 6.336 -1.034 1 98.94 73 HIS B N 1
ATOM 1793 C CA . HIS B 1 73 ? -3.293 6.34 -2.473 1 98.94 73 HIS B CA 1
ATOM 1794 C C . HIS B 1 73 ? -3.998 7.516 -3.145 1 98.94 73 HIS B C 1
ATOM 1796 O O . HIS B 1 73 ? -5.223 7.516 -3.275 1 98.94 73 HIS B O 1
ATOM 1802 N N . GLY B 1 74 ? -3.281 8.547 -3.633 1 98.88 74 GLY B N 1
ATOM 1803 C CA . GLY B 1 74 ? -3.762 9.617 -4.492 1 98.88 74 GLY B CA 1
ATOM 1804 C C . GLY B 1 74 ? -4.863 10.438 -3.855 1 98.88 74 GLY B C 1
ATOM 1805 O O . GLY B 1 74 ? -5.871 10.742 -4.5 1 98.88 74 GLY B O 1
ATOM 1806 N N . CYS B 1 75 ? -4.707 10.781 -2.596 1 98.94 75 CYS B N 1
ATOM 1807 C CA . CYS B 1 75 ? -5.789 11.461 -1.887 1 98.94 75 CYS B CA 1
ATOM 1808 C C . CYS B 1 75 ? -5.262 12.656 -1.104 1 98.94 75 CYS B C 1
ATOM 1810 O O . CYS B 1 75 ? -4.059 12.922 -1.095 1 98.94 75 CYS B O 1
ATOM 1812 N N . THR B 1 76 ? -6.219 13.414 -0.513 1 98.94 76 THR B N 1
ATOM 1813 C CA . THR B 1 76 ? -5.891 14.547 0.351 1 98.94 76 THR B CA 1
ATOM 1814 C C . THR B 1 76 ? -6.379 14.297 1.775 1 98.94 76 THR B C 1
ATOM 1816 O O . THR B 1 76 ? -7.555 13.984 1.988 1 98.94 76 THR B O 1
ATOM 1819 N N . ILE B 1 77 ? -5.527 14.352 2.699 1 98.94 77 ILE B N 1
ATOM 1820 C CA . ILE B 1 77 ? -5.848 14.25 4.121 1 98.94 77 ILE B CA 1
ATOM 1821 C C . ILE B 1 77 ? -5.52 15.57 4.812 1 98.94 77 ILE B C 1
ATOM 1823 O O . ILE B 1 77 ? -4.355 15.969 4.895 1 98.94 77 ILE B O 1
ATOM 1827 N N . HIS B 1 78 ? -6.539 16.234 5.336 1 98.94 78 HIS B N 1
ATOM 1828 C CA . HIS B 1 78 ? -6.375 17.578 5.875 1 98.94 78 HIS B CA 1
ATOM 1829 C C . HIS B 1 78 ? -5.852 17.531 7.305 1 98.94 78 HIS B C 1
ATOM 1831 O O . HIS B 1 78 ? -5.836 16.484 7.938 1 98.94 78 HIS B O 1
ATOM 1837 N N . SER B 1 79 ? -5.496 18.75 7.754 1 98.94 79 SER B N 1
ATOM 1838 C CA . SER B 1 79 ? -4.715 18.922 8.977 1 98.94 79 SER B CA 1
ATOM 1839 C C . SER B 1 79 ? -5.418 18.312 10.18 1 98.94 79 SER B C 1
ATOM 1841 O O . SER B 1 79 ? -6.633 18.453 10.336 1 98.94 79 SER B O 1
ATOM 1843 N N . GLY B 1 80 ? -4.645 17.594 10.961 1 98.88 80 GLY B N 1
ATOM 1844 C CA . GLY B 1 80 ? -5.117 17.125 12.25 1 98.88 80 GLY B CA 1
ATOM 1845 C C . GLY B 1 80 ? -5.887 15.82 12.164 1 98.88 80 GLY B C 1
ATOM 1846 O O . GLY B 1 80 ? -6.297 15.266 13.188 1 98.88 80 GLY B O 1
ATOM 1847 N N . ALA B 1 81 ? -6.125 15.352 11.016 1 98.94 81 ALA B N 1
ATOM 1848 C CA . ALA B 1 81 ? -6.871 14.102 10.852 1 98.94 81 ALA B CA 1
ATOM 1849 C C . ALA B 1 81 ? -6.059 12.914 11.352 1 98.94 81 ALA B C 1
ATOM 1851 O O . ALA B 1 81 ? -4.828 12.969 11.414 1 98.94 81 ALA B O 1
ATOM 1852 N N . LEU B 1 82 ? -6.781 11.852 11.742 1 98.94 82 LEU B N 1
ATOM 1853 C CA . LEU B 1 82 ? -6.188 10.57 12.125 1 98.94 82 LEU B CA 1
ATOM 1854 C C . LEU B 1 82 ? -6.785 9.43 11.312 1 98.94 82 LEU B C 1
ATOM 1856 O O . LEU B 1 82 ? -8 9.234 11.312 1 98.94 82 LEU B O 1
ATOM 1860 N N . ILE B 1 83 ? -5.93 8.766 10.617 1 98.94 83 ILE B N 1
ATOM 1861 C CA . ILE B 1 83 ? -6.328 7.582 9.867 1 98.94 83 ILE B CA 1
ATOM 1862 C C . ILE B 1 83 ? -6.062 6.332 10.703 1 98.94 83 ILE B C 1
ATOM 1864 O O . ILE B 1 83 ? -4.906 5.996 10.977 1 98.94 83 ILE B O 1
ATOM 1868 N N . GLY B 1 84 ? -7.098 5.609 11.039 1 98.88 84 GLY B N 1
ATOM 1869 C CA . GLY B 1 84 ? -6.969 4.41 11.852 1 98.88 84 GLY B CA 1
ATOM 1870 C C . GLY B 1 84 ? -6.176 3.312 11.172 1 98.88 84 GLY B C 1
ATOM 1871 O O . GLY B 1 84 ? -6.184 3.203 9.938 1 98.88 84 GLY B O 1
ATOM 1872 N N . MET B 1 85 ? -5.473 2.496 12.031 1 98.75 85 MET B N 1
ATOM 1873 C CA . MET B 1 85 ? -4.578 1.464 11.516 1 98.75 85 MET B CA 1
ATOM 1874 C C . MET B 1 85 ? -5.316 0.53 10.562 1 98.75 85 MET B C 1
ATOM 1876 O O . MET B 1 85 ? -6.488 0.21 10.781 1 98.75 85 MET B O 1
ATOM 1880 N N . GLY B 1 86 ? -4.582 0.133 9.492 1 98.69 86 GLY B N 1
ATOM 1881 C CA . GLY B 1 86 ? -5.117 -0.819 8.531 1 98.69 86 GLY B CA 1
ATOM 1882 C C . GLY B 1 86 ? -6.121 -0.203 7.574 1 98.69 86 GLY B C 1
ATOM 1883 O O . GLY B 1 86 ? -6.676 -0.894 6.719 1 98.69 86 GLY B O 1
ATOM 1884 N N . ALA B 1 87 ? -6.41 1.063 7.684 1 98.88 87 ALA B N 1
ATOM 1885 C CA . ALA B 1 87 ? -7.379 1.692 6.789 1 98.88 87 ALA B CA 1
ATOM 1886 C C . ALA B 1 87 ? -6.785 1.916 5.402 1 98.88 87 ALA B C 1
ATOM 1888 O O . ALA B 1 87 ? -5.562 1.982 5.246 1 98.88 87 ALA B O 1
ATOM 1889 N N . THR B 1 88 ? -7.598 2.006 4.391 1 98.94 88 THR B N 1
ATOM 1890 C CA . THR B 1 88 ? -7.258 2.309 3.006 1 98.94 88 THR B CA 1
ATOM 1891 C C . THR B 1 88 ? -8.008 3.545 2.52 1 98.94 88 THR B C 1
ATOM 1893 O O . THR B 1 88 ? -9.227 3.633 2.664 1 98.94 88 THR B O 1
ATOM 1896 N N . 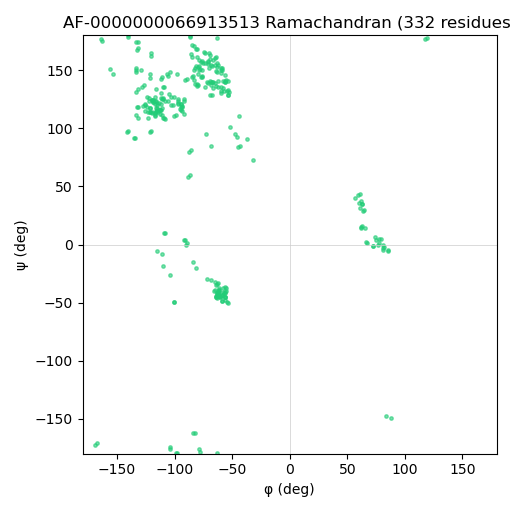VAL B 1 89 ? -7.309 4.551 1.993 1 98.94 89 VAL B N 1
ATOM 1897 C CA . VAL B 1 89 ? -7.898 5.746 1.399 1 98.94 89 VAL B CA 1
ATOM 1898 C C . VAL B 1 89 ? -7.531 5.82 -0.082 1 98.94 89 VAL B C 1
ATOM 1900 O O . VAL B 1 89 ? -6.352 5.91 -0.432 1 98.94 89 VAL B O 1
ATOM 1903 N N . LEU B 1 90 ? -8.586 5.844 -0.968 1 98.88 90 LEU B N 1
ATOM 1904 C CA . LEU B 1 90 ? -8.359 5.684 -2.4 1 98.88 90 LEU B CA 1
ATOM 1905 C C . LEU B 1 90 ? -8.32 7.039 -3.1 1 98.88 90 LEU B C 1
ATOM 1907 O O . LEU B 1 90 ? -8.469 8.078 -2.455 1 98.88 90 LEU B O 1
ATOM 1911 N N . ASN B 1 91 ? -8.141 7 -4.402 1 98.81 91 ASN B N 1
ATOM 1912 C CA . ASN B 1 91 ? -7.859 8.172 -5.223 1 98.81 91 ASN B CA 1
ATOM 1913 C C . ASN B 1 91 ? -8.938 9.242 -5.059 1 98.81 91 ASN B C 1
ATOM 1915 O O . ASN B 1 91 ? -10.125 8.922 -4.988 1 98.81 91 ASN B O 1
ATOM 1919 N N . HIS B 1 92 ? -8.484 10.477 -5.02 1 98.88 92 HIS B N 1
ATOM 1920 C CA . HIS B 1 92 ? -9.32 11.664 -5.09 1 98.88 92 HIS B CA 1
ATOM 1921 C C . HIS B 1 92 ? -10.219 11.781 -3.861 1 98.88 92 HIS B C 1
ATOM 1923 O O . HIS B 1 92 ? -11.094 12.656 -3.805 1 98.88 92 HIS B O 1
ATOM 1929 N N . ALA B 1 93 ? -10.109 10.867 -2.91 1 98.94 93 ALA B N 1
ATOM 1930 C CA . ALA B 1 93 ? -10.797 11.055 -1.637 1 98.94 93 ALA B CA 1
ATOM 1931 C C . ALA B 1 93 ? -10.242 12.258 -0.882 1 98.94 93 ALA B C 1
ATOM 1933 O O . ALA B 1 93 ? -9.086 12.648 -1.089 1 98.94 93 ALA B O 1
ATOM 1934 N N . GLU B 1 94 ? -11.05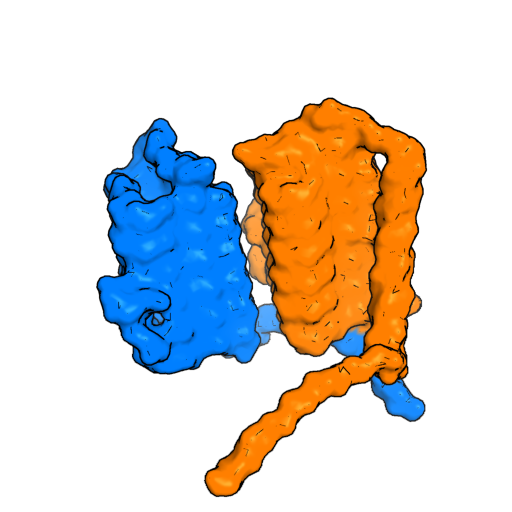5 12.836 -0.033 1 98.94 94 GLU B N 1
ATOM 1935 C CA . GLU B 1 94 ? -10.672 13.953 0.826 1 98.94 94 GLU B CA 1
ATOM 1936 C C . GLU B 1 94 ? -11.117 13.719 2.268 1 98.94 94 GLU B C 1
ATOM 1938 O O . GLU B 1 94 ? -12.305 13.539 2.533 1 98.94 94 GLU B O 1
ATOM 1943 N N . ILE B 1 95 ? -10.211 13.648 3.156 1 98.94 95 ILE B N 1
ATOM 1944 C CA . ILE B 1 95 ? -10.508 13.516 4.578 1 98.94 95 ILE B CA 1
ATOM 1945 C C . ILE B 1 95 ? -10.461 14.891 5.246 1 98.94 95 ILE B C 1
ATOM 1947 O O . ILE B 1 95 ? -9.406 15.523 5.285 1 98.94 95 ILE B O 1
ATOM 1951 N N . GLY B 1 96 ? -11.539 15.281 5.828 1 98.94 96 GLY B N 1
ATOM 1952 C CA . GLY B 1 96 ? -11.648 16.625 6.391 1 98.94 96 GLY B CA 1
ATOM 1953 C C . GLY B 1 96 ? -10.781 16.828 7.613 1 98.94 96 GLY B C 1
ATOM 1954 O O . GLY B 1 96 ? -10.414 15.867 8.297 1 98.94 96 GLY B O 1
ATOM 1955 N N . GLU B 1 97 ? -10.578 18.141 7.934 1 98.88 97 GLU B N 1
ATOM 1956 C CA . GLU B 1 97 ? -9.758 18.547 9.062 1 98.88 97 GLU B CA 1
ATOM 1957 C C . GLU B 1 97 ? -10.195 17.859 10.352 1 98.88 97 GLU B C 1
ATOM 1959 O O . GLU B 1 97 ? -11.391 17.75 10.633 1 98.88 97 GLU B O 1
ATOM 1964 N N . ASN B 1 98 ? -9.281 17.328 11.047 1 98.88 98 ASN B N 1
ATOM 1965 C CA . ASN B 1 98 ? -9.43 16.766 12.391 1 98.88 98 ASN B CA 1
ATOM 1966 C C . ASN B 1 98 ? -10.203 15.445 12.359 1 98.88 98 ASN B C 1
ATOM 1968 O O . ASN B 1 98 ? -10.414 14.82 13.406 1 98.88 98 ASN B O 1
ATOM 1972 N N . SER B 1 99 ? -10.641 14.992 11.25 1 98.94 99 SER B N 1
ATOM 1973 C CA . SER B 1 99 ? -11.516 13.82 11.195 1 98.94 99 SER B CA 1
ATOM 1974 C C . SER B 1 99 ? -10.75 12.547 11.547 1 98.94 99 SER B C 1
ATOM 1976 O O . SER B 1 99 ? -9.523 12.516 11.477 1 98.94 99 SER B O 1
ATOM 1978 N N . LEU B 1 100 ? -11.516 11.594 11.961 1 98.94 100 LEU B N 1
ATOM 1979 C CA . LEU B 1 100 ? -10.992 10.289 12.344 1 98.94 100 LEU B CA 1
ATOM 1980 C C . LEU B 1 100 ? -11.617 9.188 11.5 1 98.94 100 LEU B C 1
ATOM 1982 O O . LEU B 1 100 ? -12.836 9.031 11.469 1 98.94 100 LEU B O 1
ATOM 1986 N N . ILE B 1 101 ? -10.805 8.516 10.758 1 98.94 101 ILE B N 1
ATOM 1987 C CA . ILE B 1 101 ? -11.234 7.312 10.047 1 98.94 101 ILE B CA 1
ATOM 1988 C C . ILE B 1 101 ? -10.977 6.082 10.914 1 98.94 101 ILE B C 1
ATOM 1990 O O . ILE B 1 101 ? -9.844 5.844 11.344 1 98.94 101 ILE B O 1
ATOM 1994 N N . GLY B 1 102 ? -11.984 5.312 11.148 1 98.75 102 GLY B N 1
ATOM 1995 C CA . GLY B 1 102 ? -11.836 4.113 11.961 1 98.75 102 GLY B CA 1
ATOM 1996 C C . GLY B 1 102 ? -10.891 3.096 11.359 1 98.75 102 GLY B C 1
ATOM 1997 O O . GLY B 1 102 ? -10.695 3.062 10.148 1 98.75 102 GLY B O 1
ATOM 1998 N N . ALA B 1 103 ? -10.305 2.248 12.297 1 98.5 103 ALA B N 1
ATOM 1999 C CA . ALA B 1 103 ? -9.367 1.21 11.867 1 98.5 103 ALA B CA 1
ATOM 2000 C C . ALA B 1 103 ? -10.023 0.265 10.859 1 98.5 103 ALA B C 1
ATOM 2002 O O . ALA B 1 103 ? -11.195 -0.088 11 1 98.5 103 ALA B O 1
ATOM 2003 N N . GLY B 1 104 ? -9.195 -0.109 9.852 1 98.38 104 GLY B N 1
ATOM 2004 C CA . GLY B 1 104 ? -9.633 -1.106 8.891 1 98.38 104 GLY B CA 1
ATOM 2005 C C . GLY B 1 104 ? -10.641 -0.571 7.891 1 98.38 104 GLY B C 1
ATOM 2006 O O . GLY B 1 104 ? -11.148 -1.318 7.051 1 98.38 104 GLY B O 1
ATOM 2007 N N . SER B 1 105 ? -10.953 0.703 7.938 1 98.75 105 SER B N 1
ATOM 2008 C CA . SER B 1 105 ? -11.969 1.268 7.062 1 98.75 105 SER B CA 1
ATOM 2009 C C . SER B 1 105 ? -11.469 1.392 5.629 1 98.75 105 SER B C 1
ATOM 2011 O O . SER B 1 105 ? -10.258 1.442 5.395 1 98.75 105 SER B O 1
ATOM 2013 N N . LEU B 1 106 ? -12.367 1.425 4.676 1 98.88 106 LEU B N 1
ATOM 2014 C CA . LEU B 1 106 ? -12.094 1.698 3.27 1 98.88 106 LEU B CA 1
ATOM 2015 C C . LEU B 1 106 ? -12.797 2.977 2.818 1 98.88 106 LEU B C 1
ATOM 2017 O O . LEU B 1 106 ? -14.023 3.02 2.732 1 98.88 106 LEU B O 1
ATOM 2021 N N . VAL B 1 107 ? -12.016 4.008 2.555 1 98.88 107 VAL B N 1
ATOM 2022 C CA . VAL B 1 107 ? -12.531 5.227 1.943 1 98.88 107 VAL B CA 1
ATOM 2023 C C . VAL B 1 107 ? -12.398 5.141 0.425 1 98.88 107 VAL B C 1
ATOM 2025 O O . VAL B 1 107 ? -11.297 5.223 -0.112 1 98.88 107 VAL B O 1
ATOM 2028 N N . THR B 1 108 ? -13.523 5.07 -0.248 1 98.5 108 THR B N 1
ATOM 2029 C CA . THR B 1 108 ? -13.516 4.773 -1.677 1 98.5 108 THR B CA 1
ATOM 2030 C C . THR B 1 108 ? -13.195 6.023 -2.486 1 98.5 108 THR B C 1
ATOM 2032 O O . THR B 1 108 ? -13.188 7.133 -1.95 1 98.5 108 THR B O 1
ATOM 2035 N N . GLU B 1 109 ? -12.93 5.762 -3.746 1 98.56 109 GLU B N 1
ATOM 2036 C CA . GLU B 1 109 ? -12.477 6.812 -4.652 1 98.56 109 GLU B CA 1
ATOM 2037 C C . GLU B 1 109 ? -13.43 8 -4.641 1 98.56 109 GLU B C 1
ATOM 2039 O O . GLU B 1 109 ? -14.648 7.824 -4.742 1 98.56 109 GLU B O 1
ATOM 2044 N N . GLY B 1 110 ? -12.914 9.164 -4.445 1 98.69 110 GLY B N 1
ATOM 2045 C CA . GLY B 1 110 ? -13.664 10.406 -4.578 1 98.69 110 GLY B CA 1
ATOM 2046 C C . GLY B 1 110 ? -14.492 10.734 -3.355 1 98.69 110 GLY B C 1
ATOM 2047 O O . GLY B 1 110 ? -15.125 11.797 -3.295 1 98.69 110 GLY B O 1
ATOM 2048 N N . THR B 1 111 ? -14.508 9.891 -2.354 1 98.75 111 THR B N 1
ATOM 2049 C CA . THR B 1 111 ? -15.297 10.117 -1.148 1 98.75 111 THR B CA 1
ATOM 2050 C C . THR B 1 111 ? -14.797 11.352 -0.399 1 98.75 111 THR B C 1
ATOM 2052 O O . THR B 1 111 ? -13.586 11.555 -0.264 1 98.75 111 THR B O 1
ATOM 2055 N N . VAL B 1 112 ? -15.703 12.188 0.079 1 98.88 112 VAL B N 1
ATOM 2056 C CA . VAL B 1 112 ? -15.367 13.352 0.892 1 98.88 112 VAL B CA 1
ATOM 2057 C C . VAL B 1 112 ? -15.891 13.156 2.312 1 98.88 112 VAL B C 1
ATOM 2059 O O . VAL B 1 112 ? -17.094 13.031 2.52 1 98.88 112 VAL B O 1
ATOM 2062 N N . ILE B 1 113 ? -15.039 13.078 3.283 1 98.94 113 ILE B N 1
ATOM 2063 C CA . ILE B 1 113 ? -15.391 13.055 4.699 1 98.94 113 ILE B CA 1
ATOM 2064 C C . ILE B 1 113 ? -15.328 14.469 5.273 1 98.94 113 ILE B C 1
ATOM 2066 O O . ILE B 1 113 ? -14.281 15.109 5.254 1 98.94 113 ILE B O 1
ATOM 2070 N N . PRO B 1 114 ? -16.422 14.984 5.812 1 98.88 114 PRO B N 1
ATOM 2071 C CA . PRO B 1 114 ? -16.422 16.344 6.3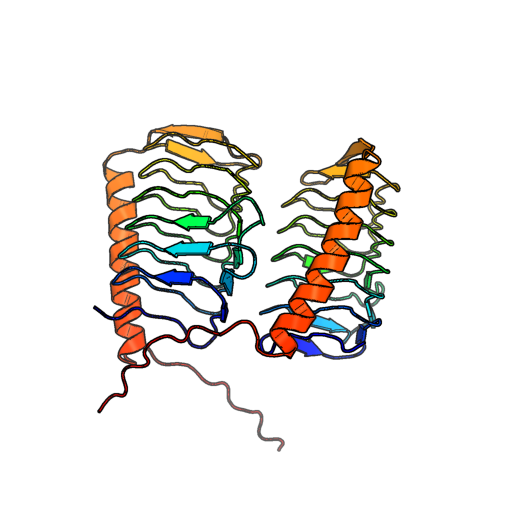52 1 98.88 114 PRO B CA 1
ATOM 2072 C C . PRO B 1 114 ? -15.5 16.5 7.555 1 98.88 114 PRO B C 1
ATOM 2074 O O . PRO B 1 114 ? -15.172 15.516 8.219 1 98.88 114 PRO B O 1
ATOM 2077 N N . ALA B 1 115 ? -15.156 17.781 7.812 1 98.88 115 ALA B N 1
ATOM 2078 C CA . ALA B 1 115 ? -14.289 18.078 8.945 1 98.88 115 ALA B CA 1
ATOM 2079 C C . ALA B 1 115 ? -14.914 17.609 10.258 1 98.88 115 ALA B C 1
ATOM 2081 O O . ALA B 1 115 ? -16.141 17.562 10.383 1 98.88 115 ALA B O 1
ATOM 2082 N N . ASN B 1 116 ? -14.078 17.203 11.18 1 98.88 116 ASN B N 1
ATOM 2083 C CA . ASN B 1 116 ? -14.445 16.859 12.547 1 98.88 116 ASN B CA 1
ATOM 2084 C C . ASN B 1 116 ? -15.406 15.672 12.594 1 98.88 116 ASN B C 1
ATOM 2086 O O . ASN B 1 116 ? -16.328 15.641 13.422 1 98.88 116 ASN B O 1
ATOM 2090 N N . SER B 1 117 ? -15.242 14.727 11.688 1 98.88 117 SER B N 1
ATOM 2091 C CA . SER B 1 117 ? -16.156 13.594 11.578 1 98.88 117 SER B CA 1
ATOM 2092 C C . SER B 1 117 ? -15.469 12.297 12.008 1 98.88 117 SER B C 1
ATOM 2094 O O . SER B 1 117 ? -14.266 12.125 11.805 1 98.88 117 SER B O 1
ATOM 2096 N N . LEU B 1 118 ? -16.203 11.477 12.617 1 98.88 118 LEU B N 1
ATOM 2097 C CA . LEU B 1 118 ? -15.844 10.062 12.734 1 98.88 118 LEU B CA 1
ATOM 2098 C C . LEU B 1 118 ? -16.484 9.25 11.609 1 98.88 118 LEU B C 1
ATOM 2100 O O . LEU B 1 118 ? -17.703 9.234 11.477 1 98.88 118 LEU B O 1
ATOM 2104 N N . ALA B 1 119 ? -15.672 8.664 10.836 1 98.88 119 ALA B N 1
ATOM 2105 C CA . ALA B 1 119 ? -16.172 7.797 9.766 1 98.88 119 ALA B CA 1
ATOM 2106 C C . ALA B 1 119 ? -15.609 6.379 9.922 1 98.88 119 ALA B C 1
ATOM 2108 O O . ALA B 1 119 ? -14.477 6.195 10.367 1 98.88 119 ALA B O 1
ATOM 2109 N N . PHE B 1 120 ? -16.375 5.414 9.562 1 98.12 120 PHE B N 1
ATOM 2110 C CA . PHE B 1 120 ? -15.961 4.027 9.734 1 98.12 120 PHE B CA 1
ATOM 2111 C C . PHE B 1 120 ? -16.688 3.119 8.75 1 98.12 120 PHE B C 1
ATOM 2113 O O . PHE B 1 120 ? -17.781 3.455 8.273 1 98.12 120 PHE B O 1
ATOM 2120 N N . GLY B 1 121 ? -15.922 1.981 8.398 1 97.69 121 GLY B N 1
ATOM 2121 C CA . GLY B 1 121 ? -16.594 0.952 7.621 1 97.69 121 GLY B CA 1
ATOM 2122 C C . GLY B 1 121 ? -15.977 0.75 6.25 1 97.69 121 GLY B C 1
ATOM 2123 O O . GLY B 1 121 ? -15.016 1.429 5.887 1 97.69 121 GLY B O 1
ATOM 2124 N N . SER B 1 122 ? -16.531 -0.273 5.461 1 97.12 122 SER B N 1
ATOM 2125 C CA . SER B 1 122 ? -16.125 -0.611 4.098 1 97.12 122 SER B CA 1
ATOM 2126 C C . SER B 1 122 ? -17.344 -0.834 3.207 1 97.12 122 SER B C 1
ATOM 2128 O O . SER B 1 122 ? -17.906 -1.932 3.174 1 97.12 122 SER B O 1
ATOM 2130 N N . PRO B 1 123 ? -17.719 0.234 2.6 1 97.25 123 PRO B N 1
ATOM 2131 C CA . PRO B 1 123 ? -17.109 1.562 2.504 1 97.25 123 PRO B CA 1
ATOM 2132 C C . PRO B 1 123 ? -17.344 2.404 3.758 1 97.25 123 PRO B C 1
ATOM 2134 O O . PRO B 1 123 ? -18.312 2.186 4.488 1 97.25 123 PRO B O 1
ATOM 2137 N N . ALA B 1 124 ? -16.453 3.305 3.973 1 98.5 124 ALA B N 1
ATOM 2138 C CA . ALA B 1 124 ? -16.516 4.168 5.148 1 98.5 124 ALA B CA 1
ATOM 2139 C C . ALA B 1 124 ? -17.703 5.121 5.066 1 98.5 124 ALA B C 1
ATOM 2141 O O . ALA B 1 124 ? -18 5.672 4 1 98.5 124 ALA B O 1
ATOM 2142 N N . ARG B 1 125 ? -18.359 5.32 6.203 1 98.44 125 ARG B N 1
ATOM 2143 C CA . ARG B 1 125 ? -19.438 6.281 6.352 1 98.44 125 ARG B CA 1
ATOM 2144 C C . ARG B 1 125 ? -19.266 7.113 7.617 1 98.44 125 ARG B C 1
ATOM 2146 O O . ARG B 1 125 ? -18.734 6.625 8.617 1 98.44 125 ARG B O 1
ATOM 2153 N N . VAL B 1 126 ? -19.797 8.375 7.496 1 98.62 126 VAL B N 1
ATOM 2154 C CA . VAL B 1 126 ? -19.766 9.242 8.672 1 98.62 126 VAL B CA 1
ATOM 2155 C C . VAL B 1 126 ? -20.734 8.719 9.727 1 98.62 126 VAL B C 1
ATOM 2157 O O . VAL B 1 126 ? -21.906 8.461 9.43 1 98.62 126 VAL B O 1
ATOM 2160 N N . ILE B 1 127 ? -20.281 8.57 10.875 1 98.5 127 ILE B N 1
ATOM 2161 C CA . ILE B 1 127 ? -21.078 8.031 11.969 1 98.5 127 ILE B CA 1
ATOM 2162 C C . ILE B 1 127 ? -21.578 9.18 12.844 1 98.5 127 ILE B C 1
ATOM 2164 O O . ILE B 1 127 ? -22.75 9.195 13.25 1 98.5 127 ILE B O 1
ATOM 2168 N N . ARG B 1 128 ? -20.719 10.023 13.211 1 98.31 128 ARG B N 1
ATOM 2169 C CA . ARG B 1 128 ? -21 11.164 14.07 1 98.31 128 ARG B CA 1
ATOM 2170 C C . ARG B 1 128 ? -19.875 12.195 14 1 98.31 128 ARG B C 1
ATOM 2172 O O . ARG B 1 128 ? -18.844 11.961 13.359 1 98.31 128 ARG B O 1
ATOM 2179 N N . GLN B 1 129 ? -20.109 13.297 14.727 1 98.56 129 GLN B N 1
ATOM 2180 C CA . GLN B 1 129 ? -19.062 14.297 14.914 1 98.56 129 GLN B CA 1
ATOM 2181 C C . GLN B 1 129 ? -18.125 13.898 16.047 1 98.56 129 GLN B C 1
ATOM 2183 O O . GLN B 1 129 ? -18.547 13.258 17.016 1 98.56 129 GLN B O 1
ATOM 2188 N N . LEU B 1 130 ? -16.922 14.32 15.898 1 98.69 130 LEU B N 1
ATOM 2189 C CA . LEU B 1 130 ? -15.969 14.117 16.984 1 98.69 130 LEU B CA 1
ATOM 2190 C C . LEU B 1 130 ? -16.188 15.148 18.094 1 98.69 130 LEU B C 1
ATOM 2192 O O . LEU B 1 130 ? -16.609 16.266 17.828 1 98.69 130 LEU B O 1
ATOM 2196 N N . THR B 1 131 ? -15.867 14.758 19.281 1 98.44 131 THR B N 1
ATOM 2197 C CA . THR B 1 131 ? -15.867 15.703 20.391 1 98.44 131 THR B CA 1
ATOM 2198 C C . THR B 1 131 ? -14.586 16.531 20.391 1 98.44 131 THR B C 1
ATOM 2200 O O . THR B 1 131 ? -13.586 16.141 19.781 1 98.44 131 THR B O 1
ATOM 2203 N N . PRO B 1 132 ? -14.594 17.688 21.094 1 98.12 132 PRO B N 1
ATOM 2204 C CA . PRO B 1 132 ? -13.367 18.484 21.203 1 98.12 132 PRO B CA 1
ATOM 2205 C C . PRO B 1 132 ? -12.211 17.703 21.812 1 98.12 132 PRO B C 1
ATOM 2207 O O . PRO B 1 132 ? -11.055 17.891 21.422 1 98.12 132 PRO B O 1
ATOM 2210 N N . GLU B 1 133 ? -12.555 16.891 22.75 1 98.38 133 GLU B N 1
ATOM 2211 C CA . GLU B 1 133 ? -11.531 16.078 23.391 1 98.38 133 GLU B CA 1
ATOM 2212 C C . GLU B 1 133 ? -10.898 15.102 22.406 1 98.38 133 GLU B C 1
ATOM 2214 O O . GLU B 1 133 ? -9.68 14.891 22.438 1 98.38 133 GLU B O 1
ATOM 2219 N N . GLU B 1 134 ? -11.695 14.477 21.641 1 98.31 134 GLU B N 1
ATOM 2220 C CA . GLU B 1 134 ? -11.195 13.562 20.625 1 98.31 134 GLU B CA 1
ATOM 2221 C C . GLU B 1 134 ? -10.312 14.289 19.609 1 98.31 134 GLU B C 1
ATOM 2223 O O . GLU B 1 134 ? -9.297 13.75 19.156 1 98.31 134 GLU B O 1
ATOM 2228 N N . ILE B 1 135 ? -10.641 15.422 19.25 1 98.69 135 ILE B N 1
ATOM 2229 C CA . ILE B 1 135 ? -9.867 16.234 18.328 1 98.69 135 ILE B CA 1
ATOM 2230 C C . ILE B 1 135 ? -8.508 16.578 18.953 1 98.69 135 ILE B C 1
ATOM 2232 O O . ILE B 1 135 ? -7.477 16.484 18.281 1 98.69 135 ILE B O 1
ATOM 2236 N N . GLU B 1 136 ? -8.539 16.953 20.172 1 98.38 136 GLU B N 1
ATOM 2237 C CA . GLU B 1 136 ? -7.293 17.25 20.875 1 98.38 136 GLU B CA 1
ATOM 2238 C C . GLU B 1 136 ? -6.406 16 20.969 1 98.38 136 GLU B C 1
ATOM 2240 O O . GLU B 1 136 ? -5.184 16.094 20.891 1 98.38 136 GLU B O 1
ATOM 2245 N N . LYS B 1 137 ? -7.012 14.875 21.25 1 98.38 137 LYS B N 1
ATOM 2246 C CA . LYS B 1 137 ? -6.266 13.625 21.312 1 98.38 137 LYS B CA 1
ATOM 2247 C C . LYS B 1 137 ? -5.531 13.359 20 1 98.38 137 LYS B C 1
ATOM 2249 O O . LYS B 1 137 ? -4.398 12.875 20.016 1 98.38 137 LYS B O 1
ATOM 2254 N N . ASN B 1 138 ? -6.172 13.617 18.891 1 98.5 138 ASN B N 1
ATOM 2255 C CA . ASN B 1 138 ? -5.5 13.508 17.594 1 98.5 138 ASN B CA 1
ATOM 2256 C C . ASN B 1 138 ? -4.219 14.336 17.562 1 98.5 138 ASN B C 1
ATOM 2258 O O . ASN B 1 138 ? -3.17 13.852 17.141 1 98.5 138 ASN B O 1
ATOM 2262 N N . ARG B 1 139 ? -4.312 15.562 17.938 1 98 139 ARG B N 1
ATOM 2263 C CA . ARG B 1 139 ? -3.176 16.484 17.938 1 98 139 ARG B CA 1
ATOM 2264 C C . ARG B 1 139 ? -2.047 15.961 18.812 1 98 139 ARG B C 1
ATOM 2266 O O . ARG B 1 139 ? -0.876 16.016 18.438 1 98 139 ARG B O 1
ATOM 2273 N N . ARG B 1 140 ? -2.443 15.484 19.922 1 98.19 140 ARG B N 1
ATOM 2274 C CA . ARG B 1 140 ? -1.45 14.969 20.859 1 98.19 140 ARG B CA 1
ATOM 2275 C C . ARG B 1 140 ? -0.733 13.758 20.281 1 98.19 140 ARG B C 1
ATOM 2277 O O . ARG B 1 140 ? 0.455 13.547 20.531 1 98.19 140 ARG B O 1
ATOM 2284 N N . ASN B 1 141 ? -1.479 12.922 19.594 1 98 141 ASN B N 1
ATOM 2285 C CA . ASN B 1 141 ? -0.863 11.773 18.938 1 98 141 ASN B CA 1
ATOM 2286 C C . ASN B 1 141 ? 0.248 12.203 17.984 1 98 141 ASN B C 1
ATOM 2288 O O . ASN B 1 141 ? 1.326 11.602 17.969 1 98 141 ASN B O 1
ATOM 2292 N N . ALA B 1 142 ? 0.006 13.203 17.203 1 98.19 142 ALA B N 1
ATOM 2293 C CA . ALA B 1 142 ? 1.004 13.719 16.266 1 98.19 142 ALA B CA 1
ATOM 2294 C C . ALA B 1 142 ? 2.246 14.203 17.016 1 98.19 142 ALA B C 1
ATOM 2296 O O . ALA B 1 142 ? 3.373 13.922 16.609 1 98.19 142 ALA B O 1
ATOM 2297 N N . GLN B 1 143 ? 2.059 14.914 18.047 1 97.31 143 GLN B N 1
ATOM 2298 C CA . GLN B 1 143 ? 3.172 15.406 18.859 1 97.31 143 GLN B CA 1
ATOM 2299 C C . GLN B 1 143 ? 3.971 14.242 19.453 1 97.31 143 GLN B C 1
ATOM 2301 O O . GLN B 1 143 ? 5.203 14.281 19.484 1 97.31 143 GLN B O 1
ATOM 2306 N N . HIS B 1 144 ? 3.295 13.289 19.953 1 98 144 HIS B N 1
ATOM 2307 C CA . HIS B 1 144 ? 3.928 12.109 20.547 1 98 144 HIS B CA 1
ATOM 2308 C C . HIS B 1 144 ? 4.859 11.43 19.547 1 98 144 HIS B C 1
ATOM 2310 O O . HIS B 1 144 ? 5.988 11.07 19.891 1 98 144 HIS B O 1
ATOM 2316 N N . TYR B 1 145 ? 4.418 11.266 18.328 1 97.94 145 TYR B N 1
ATOM 2317 C CA . TYR B 1 145 ? 5.223 10.555 17.344 1 97.94 145 TYR B CA 1
ATOM 2318 C C . TYR B 1 145 ? 6.422 11.383 16.906 1 97.94 145 TYR B C 1
ATOM 2320 O O . TYR B 1 145 ? 7.457 10.836 16.516 1 97.94 145 TYR B O 1
ATOM 2328 N N . PHE B 1 146 ? 6.316 12.688 16.922 1 97.12 146 PHE B N 1
ATOM 2329 C CA . PHE B 1 146 ? 7.496 13.531 16.75 1 97.12 146 PHE B CA 1
ATOM 2330 C C . PHE B 1 146 ? 8.531 13.234 17.828 1 97.12 146 PHE B C 1
ATOM 2332 O O . PHE B 1 146 ? 9.711 13.031 17.531 1 97.12 146 PHE B O 1
ATOM 2339 N N . GLU B 1 147 ? 8.102 13.195 19 1 96.81 147 GLU B N 1
ATOM 2340 C CA . GLU B 1 147 ? 9.008 12.938 20.109 1 96.81 147 GLU B CA 1
ATOM 2341 C C . GLU B 1 147 ? 9.648 11.555 20.016 1 96.81 147 GLU B C 1
ATOM 2343 O O . GLU B 1 147 ? 10.836 11.391 20.281 1 96.81 147 GLU B O 1
ATOM 2348 N N . LEU B 1 148 ? 8.875 10.602 19.719 1 96.94 148 LEU B N 1
ATOM 2349 C CA . LEU B 1 148 ? 9.398 9.258 19.516 1 96.94 148 LEU B CA 1
ATOM 2350 C C . LEU B 1 148 ? 10.477 9.25 18.438 1 96.94 148 LEU B C 1
ATOM 2352 O O . LEU B 1 148 ? 11.516 8.609 18.594 1 96.94 148 LEU B O 1
ATOM 2356 N N . GLY B 1 149 ? 10.172 9.961 17.328 1 96.38 149 GLY B N 1
ATOM 2357 C CA . GLY B 1 149 ? 11.164 10.07 16.266 1 96.38 149 GLY B CA 1
ATOM 2358 C C . GLY B 1 149 ? 12.492 10.633 16.75 1 96.38 149 GLY B C 1
ATOM 2359 O O . GLY B 1 149 ? 13.555 10.156 16.359 1 96.38 149 GLY B O 1
ATOM 2360 N N . GLN B 1 150 ? 12.383 11.594 17.578 1 94.88 150 GLN B N 1
ATOM 2361 C CA . GLN B 1 150 ? 13.594 12.172 18.156 1 94.88 150 GLN B CA 1
ATOM 2362 C C . GLN B 1 150 ? 14.352 11.148 18.984 1 94.88 150 GLN B C 1
ATOM 2364 O O . GLN B 1 150 ? 15.586 11.078 18.938 1 94.88 150 GLN B O 1
ATOM 2369 N N . ALA B 1 151 ? 13.633 10.406 19.719 1 94.88 151 ALA B N 1
ATOM 2370 C CA . ALA B 1 151 ? 14.258 9.391 20.562 1 94.88 151 ALA B CA 1
ATOM 2371 C C . ALA B 1 151 ? 14.977 8.344 19.734 1 94.88 151 ALA B C 1
ATOM 2373 O O . ALA B 1 151 ? 16.078 7.902 20.078 1 94.88 151 ALA B O 1
ATOM 2374 N N . TYR B 1 152 ? 14.383 7.922 18.656 1 94 152 TYR B N 1
ATOM 2375 C CA . TYR B 1 152 ? 15.023 6.965 17.766 1 94 152 TYR B CA 1
ATOM 2376 C C . TYR B 1 152 ? 16.266 7.57 17.109 1 94 152 TYR B C 1
ATOM 2378 O O . TYR B 1 152 ? 17.281 6.902 16.969 1 94 152 TYR B O 1
ATOM 2386 N N . SER B 1 153 ? 16.109 8.797 16.766 1 92.44 153 SER B N 1
ATOM 2387 C CA . SER B 1 153 ? 17.219 9.477 16.109 1 92.44 153 SER B CA 1
ATOM 2388 C C . SER B 1 153 ? 18.422 9.609 17.031 1 92.44 153 SER B C 1
ATOM 2390 O O . SER B 1 153 ? 19.562 9.57 16.594 1 92.44 153 SER B O 1
ATOM 2392 N N . LYS B 1 154 ? 18.125 9.734 18.281 1 90.31 154 LYS B N 1
ATOM 2393 C CA . LYS B 1 154 ? 19.172 9.906 19.281 1 90.31 154 LYS B CA 1
ATOM 2394 C C . LYS B 1 154 ? 19.625 8.562 19.828 1 90.31 154 LYS B C 1
ATOM 2396 O O . LYS B 1 154 ? 20.422 8.508 20.781 1 90.31 154 LYS B O 1
ATOM 2401 N N . ASN B 1 155 ? 19.109 7.504 19.312 1 89.38 155 ASN B N 1
ATOM 2402 C CA . ASN B 1 155 ? 19.469 6.137 19.688 1 89.38 155 ASN B CA 1
ATOM 2403 C C . ASN B 1 155 ? 19.172 5.871 21.156 1 89.38 155 ASN B C 1
ATOM 2405 O O . ASN B 1 155 ? 19.953 5.184 21.828 1 89.38 155 ASN B O 1
ATOM 2409 N N . THR B 1 156 ? 18.219 6.508 21.531 1 89.69 156 THR B N 1
ATOM 2410 C CA . THR B 1 156 ? 17.828 6.258 22.922 1 89.69 156 THR B CA 1
ATOM 2411 C C . THR B 1 156 ? 16.984 4.996 23.016 1 89.69 156 THR B C 1
ATOM 2413 O O . THR B 1 156 ? 16.766 4.477 24.125 1 89.69 156 THR B O 1
ATOM 2416 N N . ILE B 1 157 ? 16.469 4.609 22.078 1 89.81 157 ILE B N 1
ATOM 2417 C CA . ILE B 1 157 ? 15.742 3.346 21.969 1 89.81 157 ILE B CA 1
ATOM 2418 C C . ILE B 1 157 ? 16.594 2.332 21.203 1 89.81 157 ILE B C 1
ATOM 2420 O O . ILE B 1 157 ? 16.938 2.562 20.031 1 89.81 157 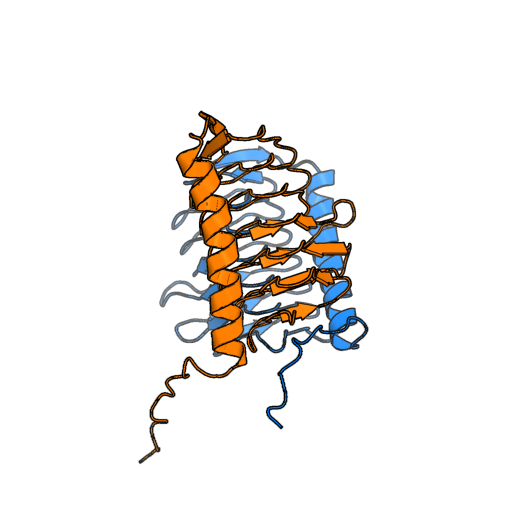ILE B O 1
ATOM 2424 N N . SER B 1 158 ? 16.797 1.094 21.734 1 85.25 158 SER B N 1
ATOM 2425 C CA . SER B 1 158 ? 17.781 0.166 21.188 1 85.25 158 SER B CA 1
ATOM 2426 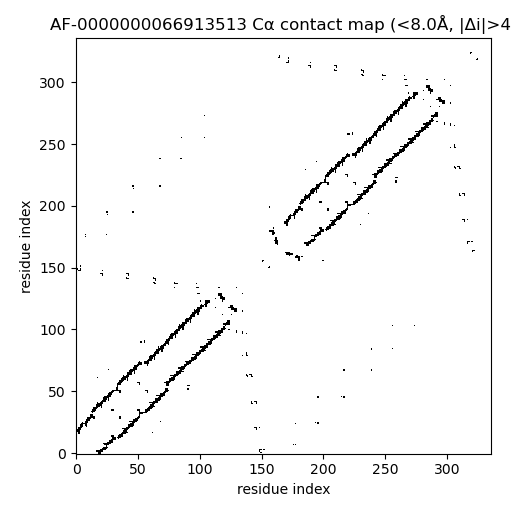C C . SER B 1 158 ? 17.125 -0.94 20.375 1 85.25 158 SER B C 1
ATOM 2428 O O . SER B 1 158 ? 16.016 -1.382 20.703 1 85.25 158 SER B O 1
ATOM 2430 N N . ARG B 1 159 ? 17.906 -1.387 19.328 1 89.94 159 ARG B N 1
ATOM 2431 C CA . ARG B 1 159 ? 17.516 -2.553 18.547 1 89.94 159 ARG B CA 1
ATOM 2432 C C . ARG B 1 159 ? 17.875 -3.846 19.266 1 89.94 159 ARG B C 1
ATOM 2434 O O . ARG B 1 159 ? 18.969 -3.961 19.828 1 89.94 159 ARG B O 1
ATOM 2441 N N . ILE B 1 160 ? 17.062 -4.805 19.312 1 88.5 160 ILE B N 1
ATOM 2442 C CA . ILE B 1 160 ? 17.344 -6.141 19.828 1 88.5 160 ILE B CA 1
ATOM 2443 C C . ILE B 1 160 ? 17.75 -7.059 18.688 1 88.5 160 ILE B C 1
ATOM 2445 O O . ILE B 1 160 ? 17.031 -7.18 17.688 1 88.5 160 ILE B O 1
ATOM 2449 N N . GLN B 1 161 ? 18.969 -7.617 18.703 1 80.38 161 GLN B N 1
ATOM 2450 C CA . GLN B 1 161 ? 19.469 -8.469 17.625 1 80.38 161 GLN B CA 1
ATOM 2451 C C . GLN B 1 161 ? 19.422 -9.945 18.031 1 80.38 161 GLN B C 1
ATOM 2453 O O . GLN B 1 161 ? 19.594 -10.273 19.203 1 80.38 161 GLN B O 1
ATOM 2458 N N . GLY B 1 162 ? 18.781 -10.727 17.156 1 69.38 162 GLY B N 1
ATOM 2459 C CA . GLY B 1 162 ? 18.797 -12.156 17.406 1 69.38 162 GLY B CA 1
ATOM 2460 C C . GLY B 1 162 ? 20.203 -12.734 17.469 1 69.38 162 GLY B C 1
ATOM 2461 O O . GLY B 1 162 ? 21.156 -12.117 17 1 69.38 162 GLY B O 1
ATOM 2462 N N . VAL B 1 163 ? 20.391 -13.875 18.297 1 59.53 163 VAL B N 1
ATOM 2463 C CA . VAL B 1 163 ? 21.594 -14.703 18.344 1 59.53 163 VAL B CA 1
ATOM 2464 C C . VAL B 1 163 ? 21.688 -15.539 17.078 1 59.53 163 VAL B C 1
ATOM 2466 O O . VAL B 1 163 ? 20.719 -16.188 16.672 1 59.53 163 VAL B O 1
ATOM 2469 N N . THR B 1 164 ? 22.5 -14.922 16.078 1 57.97 164 THR B N 1
ATOM 2470 C CA . THR B 1 164 ? 22.766 -15.742 14.898 1 57.97 164 THR B CA 1
ATOM 2471 C C . THR B 1 164 ? 23.125 -17.172 15.305 1 57.97 164 THR B C 1
ATOM 2473 O O . THR B 1 164 ? 23.859 -17.375 16.266 1 57.97 164 THR B O 1
ATOM 2476 N N . HIS B 1 165 ? 22.281 -18.062 15.039 1 46.97 165 HIS B N 1
ATOM 2477 C CA . HIS B 1 165 ? 22.656 -19.453 15.281 1 46.97 165 HIS B CA 1
ATOM 2478 C C . HIS B 1 165 ? 24.062 -19.734 14.758 1 46.97 165 HIS B C 1
ATOM 2480 O O . HIS B 1 165 ? 24.328 -19.562 13.562 1 46.97 165 HIS B O 1
ATOM 2486 N N . GLU B 1 166 ? 25.047 -19.438 15.523 1 41.03 166 GLU B N 1
ATOM 2487 C CA . GLU B 1 166 ? 26.359 -19.984 15.188 1 41.03 166 GLU B CA 1
ATOM 2488 C C . GLU B 1 166 ? 26.281 -21.469 14.883 1 41.03 166 GLU B C 1
ATOM 2490 O O . GLU B 1 166 ? 25.656 -22.234 15.633 1 41.03 166 GLU B O 1
ATOM 2495 N N . GLY B 1 167 ? 26.156 -21.703 13.492 1 36.75 167 GLY B N 1
ATOM 2496 C CA . GLY B 1 167 ? 26.391 -23.094 13.125 1 36.75 167 GLY B CA 1
ATOM 2497 C C . GLY B 1 167 ? 27.406 -23.781 14.023 1 36.75 167 GLY B C 1
ATOM 2498 O O . GLY B 1 167 ? 28.562 -23.359 14.109 1 36.75 167 GLY B O 1
ATOM 2499 N N . ASN B 1 168 ? 26.922 -24.031 15.227 1 33.56 168 ASN B N 1
ATOM 2500 C CA . ASN B 1 168 ? 27.75 -25.156 15.641 1 33.56 168 ASN B CA 1
ATOM 2501 C C . ASN B 1 168 ? 27.594 -26.344 14.711 1 33.56 168 ASN B C 1
ATOM 2503 O O . ASN B 1 168 ? 26.469 -26.656 14.289 1 33.56 168 ASN B O 1
#

Radius of gyration: 19.98 Å; Cα contacts (8 Å, |Δi|>4): 1054; chains: 2; bounding box: 51×49×46 Å

Nearest PDB structures (foldseek):
  1xhd-assembly1_A  TM=9.908E-01  e=4.700E-17  Bacillus cereus ATCC 14579
  9jyw-assembly2_F  TM=9.781E-01  e=3.802E-16  Aeribacillus pallidus
  7zw9-assembly1_A-3  TM=9.717E-01  e=5.853E-15  Burkholderia pseudomallei
  6ive-assembly1_B  TM=9.520E-01  e=8.073E-15  Thermus thermophilus HB8
  8gpm-assembly1_A  TM=8.607E-01  e=4.477E-15  Acinetobacter baumannii

Foldseek 3Di:
DDEFEEPQEAADDAEAEEALEYEEHLEYHYCHLHHEYYEHLEYAYAQEYEEEDNVAYEYEYALEYEAHNEYHYREYEDYLEYEAALEYAYHLEYEEALEYEHHNEYDDHNHYHYHQFYWYHDPIDTDGGHDPVSSVVSNVVSVVVSVVSVCVVVVVDDDDDDDPPPPD/DDEFEEPQEAADDAEAAEALEYEEHLEYHYCDLHHEYYEHLEYDYAQEYEEEDNVAYEYEYALEYEAYNEYHYREYEDYQEYEAALEYAYHLEYHEALEYEHHNEYDDHNHYHYHQFYWYHDPIDTDGGHDPVSSVVSNVVSVVVSVVSVCVVVCVDDDDDDDPPPPD

Secondary structure (DSSP, 8-state):
-PPEE-TT-EEEEEEEE-TT-EE-TT-EEEEEEEEEEE-TT-EE-TT-EEE-BTTB-EEE-TT-EE-TT-EEES-EE-TT-EE-TT-EE-TT-EEPTT-EEPTT-EE-TT-EEPTTEEEEETTEEEEEEPPHHHHHHHHHHHHHHHHHHHHHHTT-SPBP--------/-PPEE-TT-EEEEEEEE-TT-EE-TT-EEEEEEEEEEE-TT-EE-TT-EEE-BTTB-EEE-TT-EE-TT-EEES-EE-TT-EEPTT-EE-TT-EEPTT-EEPTT-EE-TT-EEPTTEEEEETTEEEEEEPPHHHHHHHHHHHHHHHHHHHHHHTT-S-PPPP------

Solvent-accessible surface area (backbone atoms only — not comparable to full-atom values): 15129 Å² total; per-residue (Å²): 110,77,62,31,67,35,88,61,33,46,78,43,68,46,62,46,78,26,59,29,16,27,38,28,44,54,15,36,38,44,15,74,68,28,42,32,41,39,21,36,29,14,35,42,28,40,46,18,38,37,35,47,34,80,90,22,46,20,40,35,33,36,27,17,36,37,29,41,42,21,39,43,30,6,22,39,38,32,40,25,15,31,39,24,39,46,17,35,38,28,41,58,15,35,40,21,41,36,12,35,37,34,62,58,14,28,40,50,67,56,42,72,45,60,58,38,23,31,26,42,38,81,67,46,38,80,76,47,72,56,50,72,66,58,40,50,48,34,42,50,52,14,52,48,49,34,53,51,30,52,36,52,74,69,58,72,52,51,75,62,73,46,73,72,68,71,77,123,112,75,45,32,42,34,87,64,31,45,37,30,43,46,63,47,77,26,57,30,15,27,39,28,46,52,16,36,37,44,14,72,65,30,43,31,40,40,21,35,28,15,34,42,29,41,46,18,39,38,36,46,34,79,89,21,46,22,40,36,34,36,26,17,34,38,32,41,44,22,40,41,30,6,21,38,38,32,40,26,15,32,40,26,39,46,16,34,38,28,42,59,14,34,41,21,41,37,12,35,39,34,60,57,14,29,40,50,67,55,40,74,44,59,58,38,23,31,26,40,39,82,68,45,39,79,75,47,70,54,51,72,67,58,40,50,50,34,44,50,51,12,54,50,49,33,52,50,31,51,37,52,65,67,58,70,57,81,86,85,76,80,80,72,77,68,83,117

Organism: Trichuris trichiura (NCBI:txid36087)

InterPro domains:
  IPR001451 Hexapeptide repeat [PF00132] (74-108)
  IPR011004 Trimeric LpxA-like superfamily [SSF51161] (4-153)
  IPR047324 Gamma carbonic anhydrase-like [cd04645] (4-150)
  IPR050484 Transferase Hexapeptide/Carbonic Anhydrase [PTHR13061] (3-161)